Protein AF-0000000080778215 (afdb_homodimer)

Solvent-accessible surface area (backbone atoms only — not comparable to full-atom values): 12342 Å² total; per-residue (Å²): 134,85,79,72,76,71,73,73,72,68,70,65,74,70,80,46,54,51,56,70,48,72,45,74,44,93,90,67,48,75,43,56,24,32,49,51,32,54,48,73,39,92,96,50,93,57,37,30,33,38,32,28,32,48,86,74,37,40,48,46,70,29,35,39,42,79,76,50,98,88,40,70,46,76,40,81,62,81,49,66,68,59,42,52,50,46,51,53,50,48,36,62,66,44,48,51,55,63,76,74,67,80,120,133,87,79,74,74,72,74,71,72,69,72,66,73,67,82,47,53,50,57,70,49,73,47,75,44,92,89,68,47,74,44,56,24,33,49,50,33,56,47,73,38,91,97,50,92,54,37,30,33,38,32,28,32,48,86,73,35,39,48,44,72,30,35,38,41,79,76,51,99,86,41,69,46,77,38,80,61,81,50,65,67,59,42,53,50,46,52,52,52,46,36,62,64,44,48,51,54,61,78,76,69,79,117

Radius of gyration: 20.6 Å; Cα contacts (8 Å, |Δi|>4): 326; chains: 2; bounding box: 34×88×53 Å

Sequence (206 aa):
MSDERNLENEEMYEEEELDTIVLTLEDGGEIECGILGVFEVEGYDSDYIALVSEDDNEIMIYKYEEINEEEANLDVIEDDAEYEKAKETFESLFVDFDGEDEEMSDERNLENEEMYEEEELDTIVLTLEDGGEIECGILGVFEVEGYDSDYIALVSEDDNEIMIYKYEEINEEEANLDVIEDDAEYEKAKETFESLFVDFDGEDEE

Secondary structure (DSSP, 8-state):
---------------EE--EEEEEPTTS-EEEEEEEEEEE-TT--SEEEEEEETTT-EEEEEEEEE-SSS-EEEE----HHHHHHHHHHHIIIIITTS-----/---------------EE--EEEEEPTTS-EEEEEEEEEEE-TT--SEEEEEEETTT-EEEEEEEEE-SSS-EEEE----HHHHHHHHHHHIIIIITTS-----

Nearest PDB structures (foldseek):
  5vyw-assembly1_A  TM=5.013E-01  e=1.648E+00  Lactococcus lactis
  4jx4-assembly1_D  TM=4.789E-01  e=2.922E+00  Rhizobium etli CFN 42
  4jx4-assembly1_B  TM=4.801E-01  e=4.620E+00  Rhizobium etli CFN 42
  4jx4-assembly1_C  TM=4.781E-01  e=4.620E+00  Rhizobium etli CFN 42
  4jx6-assembly3_B  TM=4.882E-01  e=9.728E+00  Rhizobium etli CFN 42

Structure (mmCIF, N/CA/C/O backbone):
data_AF-0000000080778215-model_v1
#
loop_
_entity.id
_entity.type
_entity.pdbx_description
1 polymer 'DUF1292 domain-containing protein'
#
loop_
_atom_site.group_PDB
_atom_site.id
_atom_site.type_symbol
_atom_site.label_atom_id
_atom_site.label_alt_id
_atom_site.label_comp_id
_atom_site.label_asym_id
_atom_site.label_entity_id
_atom_site.label_seq_id
_atom_site.pdbx_PDB_ins_code
_atom_site.Cartn_x
_atom_site.Cartn_y
_atom_site.Cartn_z
_atom_site.occupancy
_atom_site.B_iso_or_equiv
_atom_site.auth_seq_id
_atom_site.auth_comp_id
_atom_site.auth_asym_id
_atom_site.auth_atom_id
_atom_site.pdbx_PDB_model_num
ATOM 1 N N . MET A 1 1 ? -7.613 44.375 -26.547 1 30.11 1 MET A N 1
ATOM 2 C CA . MET A 1 1 ? -8.469 43.625 -25.641 1 30.11 1 MET A CA 1
ATOM 3 C C . MET A 1 1 ? -7.703 42.438 -25.031 1 30.11 1 MET A C 1
ATOM 5 O O . MET A 1 1 ? -6.973 41.75 -25.734 1 30.11 1 MET A O 1
ATOM 9 N N . SER A 1 2 ? -7.219 42.562 -23.641 1 32.38 2 SER A N 1
ATOM 10 C CA . SER A 1 2 ? -6.312 41.812 -22.766 1 32.38 2 SER A CA 1
ATOM 11 C C . SER A 1 2 ? -6.809 40.406 -22.547 1 32.38 2 SER A C 1
ATOM 13 O O . SER A 1 2 ? -7.828 40.188 -21.891 1 32.38 2 SER A O 1
ATOM 15 N N . ASP A 1 3 ? -6.875 39.531 -23.625 1 36.5 3 ASP A N 1
ATOM 16 C CA . ASP A 1 3 ? -7.18 38.125 -23.516 1 36.5 3 ASP A CA 1
ATOM 17 C C . ASP A 1 3 ? -6.438 37.469 -22.328 1 36.5 3 ASP A C 1
ATOM 19 O O . ASP A 1 3 ? -5.207 37.406 -22.344 1 36.5 3 ASP A O 1
ATOM 23 N N . GLU A 1 4 ? -6.734 37.844 -21.062 1 37.72 4 GLU A N 1
ATOM 24 C CA . GLU A 1 4 ? -6.434 37.344 -19.734 1 37.72 4 GLU A CA 1
ATOM 25 C C . GLU A 1 4 ? -6.477 35.812 -19.719 1 37.72 4 GLU A C 1
ATOM 27 O O . GLU A 1 4 ? -7.555 35.219 -19.812 1 37.72 4 GLU A O 1
ATOM 32 N N . ARG A 1 5 ? -5.797 35.156 -20.641 1 37.03 5 ARG A N 1
ATOM 33 C CA . ARG A 1 5 ? -5.531 33.719 -20.516 1 37.03 5 ARG A CA 1
ATOM 34 C C . ARG A 1 5 ? -5.301 33.312 -19.062 1 37.03 5 ARG A C 1
ATOM 36 O O . ARG A 1 5 ? -4.277 33.688 -18.469 1 37.03 5 ARG A O 1
ATOM 43 N N . ASN A 1 6 ? -6.359 33.562 -18.172 1 37.12 6 ASN A N 1
ATOM 44 C CA . ASN A 1 6 ? -6.406 32.906 -16.875 1 37.12 6 ASN A CA 1
ATOM 45 C C . ASN A 1 6 ? -5.844 31.484 -16.938 1 37.12 6 ASN A C 1
ATOM 47 O O . ASN A 1 6 ? -6.391 30.641 -17.641 1 37.12 6 ASN A O 1
ATOM 51 N N . LEU A 1 7 ? -4.57 31.359 -17.156 1 35.31 7 LEU A N 1
ATOM 52 C CA . LEU A 1 7 ? -3.857 30.172 -16.703 1 35.31 7 LEU A CA 1
ATOM 53 C C . LEU A 1 7 ? -4.551 29.547 -15.484 1 35.31 7 LEU A C 1
ATOM 55 O O . LEU A 1 7 ? -4.402 30.047 -14.367 1 35.31 7 LEU A O 1
ATOM 59 N N . GLU A 1 8 ? -5.832 29.422 -15.422 1 36.59 8 GLU A N 1
ATOM 60 C CA . GLU A 1 8 ? -6.383 28.391 -14.547 1 36.59 8 GLU A CA 1
ATOM 61 C C . GLU A 1 8 ? -5.414 27.219 -14.406 1 36.59 8 GLU A C 1
ATOM 63 O O . GLU A 1 8 ? -5.293 26.391 -15.312 1 36.59 8 GLU A O 1
ATOM 68 N N . ASN A 1 9 ? -4.133 27.234 -14.242 1 38.28 9 ASN A N 1
ATOM 69 C CA . ASN A 1 9 ? -3.295 26.25 -13.555 1 38.28 9 ASN A CA 1
ATOM 70 C C . ASN A 1 9 ? -4.109 25.406 -12.586 1 38.28 9 ASN A C 1
ATOM 72 O O . ASN A 1 9 ? -4.152 25.688 -11.383 1 38.28 9 ASN A O 1
ATOM 76 N N . GLU A 1 10 ? -5.367 25.219 -12.703 1 39.78 10 GLU A N 1
ATOM 77 C CA . GLU A 1 10 ? -5.988 24.078 -12.039 1 39.78 10 GLU A CA 1
ATOM 78 C C . GLU A 1 10 ? -5.027 22.891 -11.969 1 39.78 10 GLU A C 1
ATOM 80 O O . GLU A 1 10 ? -4.863 22.172 -12.945 1 39.78 10 GLU A O 1
ATOM 85 N N . GLU A 1 11 ? -3.738 22.969 -11.688 1 45.06 11 GLU A N 1
ATOM 86 C CA . GLU A 1 11 ? -2.955 21.844 -11.195 1 45.06 11 GLU A CA 1
ATOM 87 C C . GLU A 1 11 ? -3.85 20.797 -10.555 1 45.06 11 GLU A C 1
ATOM 89 O O . GLU A 1 11 ? -4.223 20.922 -9.383 1 45.06 11 GLU A O 1
ATOM 94 N N . MET A 1 12 ? -4.812 20.344 -11.195 1 47.03 12 MET A N 1
ATOM 95 C CA . MET A 1 12 ? -5.613 19.188 -10.773 1 47.03 12 MET A CA 1
ATOM 96 C C . MET A 1 12 ? -4.75 18.156 -10.07 1 47.03 12 MET A C 1
ATOM 98 O O . MET A 1 12 ? -3.811 17.609 -10.664 1 47.03 12 MET A O 1
ATOM 102 N N . TYR A 1 13 ? -4.285 18.438 -8.867 1 56.69 13 TYR A N 1
ATOM 103 C CA . TYR A 1 13 ? -3.713 17.359 -8.07 1 56.69 13 TYR A CA 1
ATOM 104 C C . TYR A 1 13 ? -4.391 16.031 -8.391 1 56.69 13 TYR A C 1
ATOM 106 O O . TYR A 1 13 ? -5.613 15.906 -8.289 1 56.69 13 TYR A O 1
ATOM 114 N N . GLU A 1 14 ? -4.129 15.555 -9.586 1 62.69 14 GLU A N 1
ATOM 115 C CA . GLU A 1 14 ? -4.633 14.219 -9.906 1 62.69 14 GLU A CA 1
ATOM 116 C C . GLU A 1 14 ? -4.617 13.312 -8.68 1 62.69 14 GLU A C 1
ATOM 118 O O . GLU A 1 14 ? -3.627 13.266 -7.945 1 62.69 14 GLU A O 1
ATOM 123 N N . GLU A 1 15 ? -5.84 12.953 -8.25 1 76.5 15 GLU A N 1
ATOM 124 C CA . GLU A 1 15 ? -6 11.984 -7.168 1 76.5 15 GLU A CA 1
ATOM 125 C C . GLU A 1 15 ? -5.219 10.703 -7.453 1 76.5 15 GLU A C 1
ATOM 127 O O . GLU A 1 15 ? -5.297 10.156 -8.555 1 76.5 15 GLU A O 1
ATOM 132 N N . GLU A 1 16 ? -4.203 10.461 -6.57 1 83.06 16 GLU A N 1
ATOM 133 C CA . GLU A 1 16 ? -3.457 9.211 -6.715 1 83.06 16 GLU A CA 1
ATOM 134 C C . GLU A 1 16 ? -4.219 8.039 -6.102 1 83.06 16 GLU A C 1
ATOM 136 O O . GLU A 1 16 ? -4.742 8.141 -4.992 1 83.06 16 GLU A O 1
ATOM 141 N N . GLU A 1 17 ? -4.449 7.043 -7.023 1 88.69 17 GLU A N 1
ATOM 142 C CA . GLU A 1 17 ? -5.102 5.809 -6.59 1 88.69 17 GLU A CA 1
ATOM 143 C C . GLU A 1 17 ? -4.262 4.586 -6.949 1 88.69 17 GLU A C 1
ATOM 145 O O . GLU A 1 17 ? -3.439 4.641 -7.863 1 88.69 17 GLU A O 1
ATOM 150 N N . LEU A 1 18 ? -4.449 3.555 -6.156 1 90.81 18 LEU A N 1
ATOM 151 C CA . LEU A 1 18 ? -3.818 2.301 -6.551 1 90.81 18 LEU A CA 1
ATOM 152 C C . LEU A 1 18 ? -4.422 1.773 -7.848 1 90.81 18 LEU A C 1
ATOM 154 O O . LEU A 1 18 ? -5.637 1.858 -8.055 1 90.81 18 LEU A O 1
ATOM 158 N N . ASP A 1 19 ? -3.484 1.306 -8.734 1 90.06 19 ASP A N 1
ATOM 159 C CA . ASP A 1 19 ? -4.031 0.492 -9.82 1 90.06 19 ASP A CA 1
ATOM 160 C C . ASP A 1 19 ? -4.793 -0.714 -9.266 1 90.06 19 ASP A C 1
ATOM 162 O O . ASP A 1 19 ? -4.453 -1.231 -8.203 1 90.06 19 ASP A O 1
ATOM 166 N N . THR A 1 20 ? -5.832 -1.103 -9.969 1 93.12 20 THR A N 1
ATOM 167 C CA . THR A 1 20 ? -6.668 -2.182 -9.453 1 93.12 20 THR A CA 1
ATOM 168 C C . THR A 1 20 ? -6.684 -3.361 -10.422 1 93.12 20 THR A C 1
ATOM 170 O O . THR A 1 20 ? -6.418 -3.195 -11.617 1 93.12 20 THR A O 1
ATOM 173 N N . ILE A 1 21 ? -6.891 -4.508 -9.789 1 93.56 21 ILE A N 1
ATOM 174 C CA . ILE A 1 21 ? -7.113 -5.719 -10.57 1 93.56 21 ILE A CA 1
ATOM 175 C C . ILE A 1 21 ? -8.219 -6.555 -9.922 1 93.56 21 ILE A C 1
ATOM 177 O O . ILE A 1 21 ? -8.508 -6.402 -8.734 1 93.56 21 ILE A O 1
ATOM 181 N N . VAL A 1 22 ? -8.906 -7.391 -10.703 1 95.19 22 VAL A N 1
ATOM 182 C CA . VAL A 1 22 ? -9.906 -8.328 -10.203 1 95.19 22 VAL A CA 1
ATOM 183 C C . VAL A 1 22 ? -9.344 -9.75 -10.242 1 95.19 22 VAL A C 1
ATOM 185 O O . VAL A 1 22 ? -8.969 -10.25 -11.305 1 95.19 22 VAL A O 1
ATOM 188 N N . LEU A 1 23 ? -9.234 -10.32 -9.07 1 95.12 23 LEU A N 1
ATOM 189 C CA . LEU A 1 23 ? -8.828 -11.719 -8.977 1 95.12 23 LEU A CA 1
ATOM 190 C C . LEU A 1 23 ? -10.031 -12.641 -9.148 1 95.12 23 LEU A C 1
ATOM 192 O O . LEU A 1 23 ? -11.039 -12.492 -8.453 1 95.12 23 LEU A O 1
ATOM 196 N N . THR A 1 24 ? -9.891 -13.508 -10.117 1 94.06 24 THR A N 1
ATOM 197 C CA . THR A 1 24 ? -10.922 -14.516 -10.305 1 94.06 24 THR A CA 1
ATOM 198 C C . THR A 1 24 ? -10.547 -15.812 -9.602 1 94.06 24 THR A C 1
ATOM 200 O O . THR A 1 24 ? -9.484 -16.391 -9.875 1 94.06 24 THR A O 1
ATOM 203 N N . LEU A 1 25 ? -11.469 -16.219 -8.75 1 89.62 25 LEU A N 1
ATOM 204 C CA . LEU A 1 25 ? -11.219 -17.422 -7.984 1 89.62 25 LEU A CA 1
ATOM 205 C C . LEU A 1 25 ? -11.742 -18.656 -8.727 1 89.62 25 LEU A C 1
ATOM 207 O O . LEU A 1 25 ? -12.445 -18.531 -9.727 1 89.62 25 LEU A O 1
ATOM 211 N N . GLU A 1 26 ? -11.227 -19.75 -8.305 1 87.06 26 GLU A N 1
ATOM 212 C CA . GLU A 1 26 ? -11.609 -21 -8.945 1 87.06 26 GLU A CA 1
ATOM 213 C C . GLU A 1 26 ? -13.117 -21.234 -8.836 1 87.06 26 GLU A C 1
ATOM 215 O O . GLU A 1 26 ? -13.734 -21.766 -9.758 1 87.06 26 GLU A O 1
ATOM 220 N N . ASP A 1 27 ? -13.75 -20.875 -7.738 1 90.5 27 ASP A N 1
ATOM 221 C CA . ASP A 1 27 ? -15.172 -21.125 -7.516 1 90.5 27 ASP A CA 1
ATOM 222 C C . ASP A 1 27 ? -16.031 -20.078 -8.242 1 90.5 27 ASP A C 1
ATOM 224 O O . ASP A 1 27 ? -17.25 -20.109 -8.141 1 90.5 27 ASP A O 1
ATOM 228 N N . GLY A 1 28 ? -15.461 -19.25 -9 1 90.25 28 GLY A N 1
ATOM 229 C CA . GLY A 1 28 ? -16.156 -18.219 -9.742 1 90.25 28 GLY A CA 1
ATOM 230 C C . GLY A 1 28 ? -16.266 -16.906 -8.992 1 90.25 28 GLY A C 1
ATOM 231 O O . GLY A 1 28 ? -16.781 -15.922 -9.516 1 90.25 28 GLY A O 1
ATOM 232 N N . GLY A 1 29 ? -15.82 -16.922 -7.797 1 93.62 29 GLY A N 1
ATOM 233 C CA . GLY A 1 29 ? -15.812 -15.664 -7.055 1 93.62 29 GLY A CA 1
ATOM 234 C C . GLY A 1 29 ? -14.758 -14.688 -7.551 1 93.62 29 GLY A C 1
ATOM 235 O O . GLY A 1 29 ? -13.836 -15.07 -8.266 1 93.62 29 GLY A O 1
ATOM 236 N N . GLU A 1 30 ? -15.055 -13.336 -7.363 1 96.12 30 GLU A N 1
ATOM 237 C CA . GLU A 1 30 ? -14.117 -12.289 -7.754 1 96.12 30 GLU A CA 1
ATOM 238 C C . GLU A 1 30 ? -13.734 -11.414 -6.562 1 96.12 30 GLU A C 1
ATOM 240 O O . GLU A 1 30 ? -14.578 -11.133 -5.699 1 96.12 30 GLU A O 1
ATOM 245 N N . ILE A 1 31 ? -12.484 -11.055 -6.527 1 95.12 31 ILE A N 1
ATOM 246 C CA . ILE A 1 31 ? -11.992 -10.148 -5.492 1 95.12 31 ILE A CA 1
ATOM 247 C C . ILE A 1 31 ? -11.352 -8.922 -6.141 1 95.12 31 ILE A C 1
ATOM 249 O O . ILE A 1 31 ? -10.398 -9.055 -6.918 1 95.12 31 ILE A O 1
ATOM 253 N N . GLU A 1 32 ? -11.922 -7.715 -5.863 1 96.19 32 GLU A N 1
ATOM 254 C CA . GLU A 1 32 ? -11.281 -6.473 -6.297 1 96.19 32 GLU A CA 1
ATOM 255 C C . GLU A 1 32 ? -10.086 -6.129 -5.41 1 96.19 32 GLU A C 1
ATOM 257 O O . GLU A 1 32 ? -10.211 -6.074 -4.184 1 96.19 32 GLU A O 1
ATOM 262 N N . CYS A 1 33 ? -8.961 -5.906 -6.047 1 95.06 33 CYS A N 1
ATOM 263 C CA . CYS A 1 33 ? -7.723 -5.676 -5.309 1 95.06 33 CYS A CA 1
ATOM 264 C C . CYS A 1 33 ? -6.988 -4.449 -5.84 1 95.06 33 CYS A C 1
ATOM 266 O O . CYS A 1 33 ? -6.965 -4.215 -7.051 1 95.06 33 CYS A O 1
ATOM 268 N N . GLY A 1 34 ? -6.469 -3.609 -4.895 1 94.12 34 GLY A N 1
ATOM 269 C CA . GLY A 1 34 ? -5.438 -2.652 -5.27 1 94.12 34 GLY A CA 1
ATOM 270 C C . GLY A 1 34 ? -4.055 -3.27 -5.352 1 94.12 34 GLY A C 1
ATOM 271 O O . GLY A 1 34 ? -3.721 -4.168 -4.574 1 94.12 34 GLY A O 1
ATOM 272 N N . ILE A 1 35 ? -3.289 -2.801 -6.312 1 92.94 35 ILE A N 1
ATOM 273 C CA . ILE A 1 35 ? -1.919 -3.277 -6.473 1 92.94 35 ILE A CA 1
ATOM 274 C C . ILE A 1 35 ? -0.974 -2.428 -5.629 1 92.94 35 ILE A C 1
ATOM 276 O O . ILE A 1 35 ? -0.862 -1.217 -5.84 1 92.94 35 ILE A O 1
ATOM 280 N N . LEU A 1 36 ? -0.325 -3.057 -4.656 1 91.69 36 LEU A N 1
ATOM 281 C CA . LEU A 1 36 ? 0.642 -2.354 -3.82 1 91.69 36 LEU A CA 1
ATOM 282 C C . LEU A 1 36 ? 1.987 -2.232 -4.527 1 91.69 36 LEU A C 1
ATOM 284 O O . LEU A 1 36 ? 2.604 -1.164 -4.523 1 91.69 36 LEU A O 1
ATOM 288 N N . GLY A 1 37 ? 2.367 -3.398 -5.219 1 90.62 37 GLY A N 1
ATOM 289 C CA . GLY A 1 37 ? 3.613 -3.365 -5.969 1 90.62 37 GLY A CA 1
ATOM 290 C C . GLY A 1 37 ? 4.117 -4.742 -6.348 1 90.62 37 GLY A C 1
ATOM 291 O O . GLY A 1 37 ? 3.604 -5.754 -5.863 1 90.62 37 GLY A O 1
ATOM 292 N N . VAL A 1 38 ? 5.113 -4.75 -7.258 1 92.19 38 VAL A N 1
ATOM 293 C CA . VAL A 1 38 ? 5.824 -5.957 -7.664 1 92.19 38 VAL A CA 1
ATOM 294 C C . VAL A 1 38 ? 7.234 -5.949 -7.078 1 92.19 38 VAL A C 1
ATOM 296 O O . VAL A 1 38 ? 7.891 -4.906 -7.043 1 92.19 38 VAL A O 1
ATOM 299 N N . PHE A 1 39 ? 7.648 -7.105 -6.648 1 91.81 39 PHE A N 1
ATOM 300 C CA . PHE A 1 39 ? 8.961 -7.172 -6.008 1 91.81 39 PHE A CA 1
ATOM 301 C C . PHE A 1 39 ? 9.578 -8.555 -6.195 1 91.81 39 PHE A C 1
ATOM 303 O O . PHE A 1 39 ? 8.914 -9.484 -6.645 1 91.81 39 PHE A O 1
ATOM 310 N N . GLU A 1 40 ? 10.898 -8.555 -5.906 1 93.31 40 GLU A N 1
ATOM 311 C CA . GLU A 1 40 ? 11.641 -9.812 -5.957 1 93.31 40 GLU A CA 1
ATOM 312 C C . GLU A 1 40 ? 11.992 -10.305 -4.555 1 93.31 40 GLU A C 1
ATOM 314 O O . GLU A 1 40 ? 11.977 -9.523 -3.598 1 93.31 40 GLU A O 1
ATOM 319 N N . VAL A 1 41 ? 12.195 -11.617 -4.492 1 95.25 41 VAL A N 1
ATOM 320 C CA . VAL A 1 41 ? 12.578 -12.234 -3.227 1 95.25 41 VAL A CA 1
ATOM 321 C C . VAL A 1 41 ? 13.945 -12.906 -3.369 1 95.25 41 VAL A C 1
ATOM 323 O O . VAL A 1 41 ? 14.156 -13.695 -4.289 1 95.25 41 VAL A O 1
ATOM 326 N N . GLU A 1 42 ? 14.773 -12.438 -2.406 1 94.25 42 GLU A N 1
ATOM 327 C CA . GLU A 1 42 ? 16.109 -13.016 -2.447 1 94.25 42 GLU A CA 1
ATOM 328 C C . GLU A 1 42 ? 16.062 -14.531 -2.322 1 94.25 42 GLU A C 1
ATOM 330 O O . GLU A 1 42 ? 15.375 -15.07 -1.454 1 94.25 42 GLU A O 1
ATOM 335 N N . GLY A 1 43 ? 16.781 -15.211 -3.166 1 96.38 43 GLY A N 1
ATOM 336 C CA . GLY A 1 43 ? 16.859 -16.656 -3.111 1 96.38 43 GLY A CA 1
ATOM 337 C C . GLY A 1 43 ? 15.828 -17.344 -3.973 1 96.38 43 GLY A C 1
ATOM 338 O O . GLY A 1 43 ? 15.828 -18.578 -4.09 1 96.38 43 GLY A O 1
ATOM 339 N N . TYR A 1 44 ? 14.953 -16.625 -4.496 1 96.31 44 TYR A N 1
ATOM 340 C CA . TYR A 1 44 ? 13.93 -17.156 -5.379 1 96.31 44 TYR A CA 1
ATOM 341 C C . TYR A 1 44 ? 13.93 -16.453 -6.727 1 96.31 44 TYR A C 1
ATOM 343 O O . TYR A 1 44 ? 14.203 -15.25 -6.797 1 96.31 44 TYR A O 1
ATOM 351 N N . ASP A 1 45 ? 13.648 -17.156 -7.797 1 94.25 45 ASP A N 1
ATOM 352 C CA . ASP A 1 45 ? 13.805 -16.625 -9.148 1 94.25 45 ASP A CA 1
ATOM 353 C C . ASP A 1 45 ? 12.508 -16 -9.648 1 94.25 45 ASP A C 1
ATOM 355 O O . ASP A 1 45 ? 12.484 -15.359 -10.703 1 94.25 45 ASP A O 1
ATOM 359 N N . SER A 1 46 ? 11.492 -16.062 -8.984 1 94.5 46 SER A N 1
ATOM 360 C CA . SER A 1 46 ? 10.211 -15.516 -9.398 1 94.5 46 SER A CA 1
ATOM 361 C C . SER A 1 46 ? 10.055 -14.07 -8.945 1 94.5 46 SER A C 1
ATOM 363 O O . SER A 1 46 ? 10.68 -13.648 -7.973 1 94.5 46 SER A O 1
ATOM 365 N N . ASP A 1 47 ? 9.227 -13.328 -9.766 1 94.81 47 ASP A N 1
ATOM 366 C CA . ASP A 1 47 ? 8.695 -12.07 -9.25 1 94.81 47 ASP A CA 1
ATOM 367 C C . ASP A 1 47 ? 7.414 -12.305 -8.453 1 94.81 47 ASP A C 1
ATOM 369 O O . ASP A 1 47 ? 6.742 -13.328 -8.625 1 94.81 47 ASP A O 1
ATOM 373 N N . TYR A 1 48 ? 7.145 -11.328 -7.59 1 96.44 48 TYR A N 1
ATOM 374 C CA . TYR A 1 48 ? 5.953 -11.414 -6.754 1 96.44 48 TYR A CA 1
ATOM 375 C C . TYR A 1 48 ? 5.152 -10.117 -6.812 1 96.44 48 TYR A C 1
ATOM 377 O O . TYR A 1 48 ? 5.699 -9.055 -7.129 1 96.44 48 TYR A O 1
ATOM 385 N N . ILE A 1 49 ? 3.902 -10.242 -6.633 1 94.69 49 ILE A N 1
ATOM 386 C CA . ILE A 1 49 ? 3.031 -9.07 -6.59 1 94.69 49 ILE A CA 1
ATOM 387 C C . ILE A 1 49 ? 2.242 -9.062 -5.285 1 94.69 49 ILE A C 1
ATOM 389 O O . ILE A 1 49 ? 1.729 -10.094 -4.852 1 94.69 49 ILE A O 1
ATOM 393 N N . ALA A 1 50 ? 2.256 -7.965 -4.582 1 94.75 50 ALA A N 1
ATOM 394 C CA . ALA A 1 50 ? 1.43 -7.762 -3.395 1 94.75 50 ALA A CA 1
ATOM 395 C C . ALA A 1 50 ? 0.15 -7.008 -3.74 1 94.75 50 ALA A C 1
ATOM 397 O O . ALA A 1 50 ? 0.194 -5.969 -4.406 1 94.75 50 ALA A O 1
ATOM 398 N N . LEU A 1 51 ? -0.946 -7.535 -3.314 1 95.06 51 LEU A N 1
ATOM 399 C CA . LEU A 1 51 ? -2.271 -6.965 -3.529 1 95.06 51 LEU A CA 1
ATOM 400 C C . LEU A 1 51 ? -2.955 -6.664 -2.201 1 95.06 51 LEU A C 1
ATOM 402 O O . LEU A 1 51 ? -2.637 -7.281 -1.181 1 95.06 51 LEU A O 1
ATOM 406 N N . VAL A 1 52 ? -3.807 -5.773 -2.195 1 94.94 52 VAL A N 1
ATOM 407 C CA . VAL A 1 52 ? -4.629 -5.5 -1.023 1 94.94 52 VAL A CA 1
ATOM 408 C C . VAL A 1 52 ? -6.105 -5.504 -1.417 1 94.94 52 VAL A C 1
ATOM 410 O O . VAL A 1 52 ? -6.504 -4.832 -2.369 1 94.94 52 VAL A O 1
ATOM 413 N N . SER A 1 53 ? -6.844 -6.27 -0.678 1 95.31 53 SER A N 1
ATOM 414 C CA . SER A 1 53 ? -8.273 -6.359 -0.949 1 95.31 53 SER A CA 1
ATOM 415 C C . SER A 1 53 ? -8.984 -5.047 -0.63 1 95.31 53 SER A C 1
ATOM 417 O O . SER A 1 53 ? -8.688 -4.406 0.381 1 95.31 53 SER A O 1
ATOM 419 N N . GLU A 1 54 ? -9.898 -4.727 -1.524 1 91.44 54 GLU A N 1
ATOM 420 C CA . GLU A 1 54 ? -10.68 -3.518 -1.288 1 91.44 54 GLU A CA 1
ATOM 421 C C . GLU A 1 54 ? -11.688 -3.723 -0.164 1 91.44 54 GLU A C 1
ATOM 423 O O . GLU A 1 54 ? -12.125 -2.76 0.47 1 91.44 54 GLU A O 1
ATOM 428 N N . ASP A 1 55 ? -12.023 -4.984 0.056 1 88.88 55 ASP A N 1
ATOM 429 C CA . ASP A 1 55 ? -13.094 -5.281 1.005 1 88.88 55 AS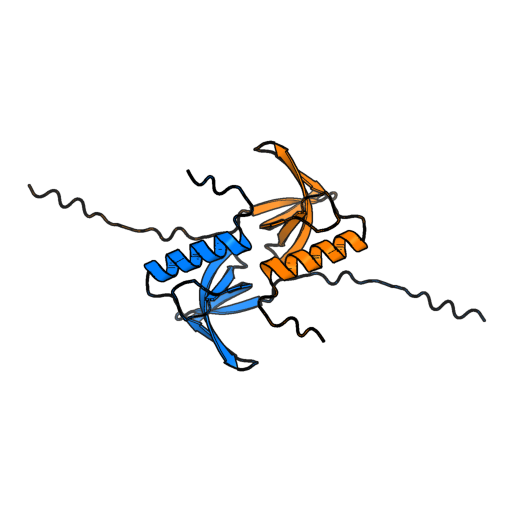P A CA 1
ATOM 430 C C . ASP A 1 55 ? -12.586 -5.223 2.443 1 88.88 55 ASP A C 1
ATOM 432 O O . ASP A 1 55 ? -13.234 -4.652 3.316 1 88.88 55 ASP A O 1
ATOM 436 N N . ASP A 1 56 ? -11.445 -5.715 2.809 1 89.44 56 ASP A N 1
ATOM 437 C CA . ASP A 1 56 ? -11.039 -5.82 4.207 1 89.44 56 ASP A CA 1
ATOM 438 C C . ASP A 1 56 ? -9.562 -5.484 4.379 1 89.44 56 ASP A C 1
ATOM 440 O O . ASP A 1 56 ? -8.977 -5.758 5.43 1 89.44 56 ASP A O 1
ATOM 444 N N . ASN A 1 57 ? -8.945 -4.977 3.457 1 91.88 57 ASN A N 1
ATOM 445 C CA . ASN A 1 57 ? -7.551 -4.543 3.494 1 91.88 57 ASN A CA 1
ATOM 446 C C . ASN A 1 57 ? -6.605 -5.719 3.727 1 91.88 57 ASN A C 1
ATOM 448 O O . ASN A 1 57 ? -5.492 -5.535 4.219 1 91.88 57 ASN A O 1
ATOM 452 N N . GLU A 1 58 ? -7.082 -6.918 3.395 1 92.44 58 GLU A N 1
ATOM 453 C CA . GLU A 1 58 ? -6.207 -8.086 3.482 1 92.44 58 GL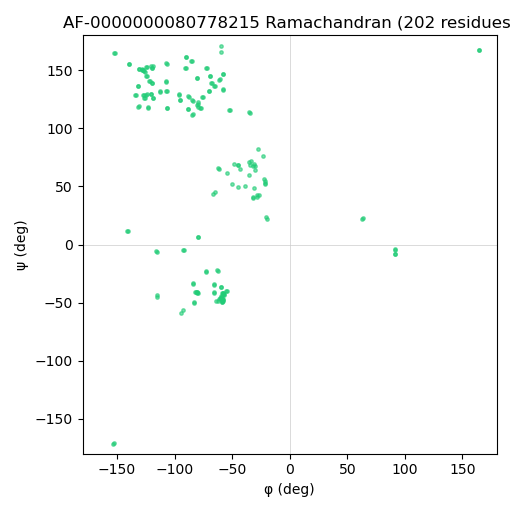U A CA 1
ATOM 454 C C . GLU A 1 58 ? -5.129 -8.047 2.406 1 92.44 58 GLU A C 1
ATOM 456 O O . GLU A 1 58 ? -5.414 -7.75 1.243 1 92.44 58 GLU A O 1
ATOM 461 N N . ILE A 1 59 ? -3.926 -8.281 2.873 1 94.44 59 ILE A N 1
ATOM 462 C CA . ILE A 1 59 ? -2.801 -8.344 1.946 1 94.44 59 ILE A CA 1
ATOM 463 C C . ILE A 1 59 ? -2.645 -9.766 1.416 1 94.44 59 ILE A C 1
ATOM 465 O O . ILE A 1 59 ? -2.693 -10.727 2.184 1 94.44 59 ILE A O 1
ATOM 469 N N . MET A 1 60 ? -2.621 -9.797 0.1 1 95.75 60 MET A N 1
ATOM 470 C CA . MET A 1 60 ? -2.373 -11.062 -0.574 1 95.75 60 MET A CA 1
ATOM 471 C C . MET A 1 60 ? -1.115 -10.992 -1.435 1 95.75 60 MET A C 1
ATOM 473 O O . MET A 1 60 ? -0.873 -9.977 -2.098 1 95.75 60 MET A O 1
ATOM 477 N N . ILE A 1 61 ? -0.289 -12.055 -1.436 1 96.5 61 ILE A N 1
ATOM 478 C CA 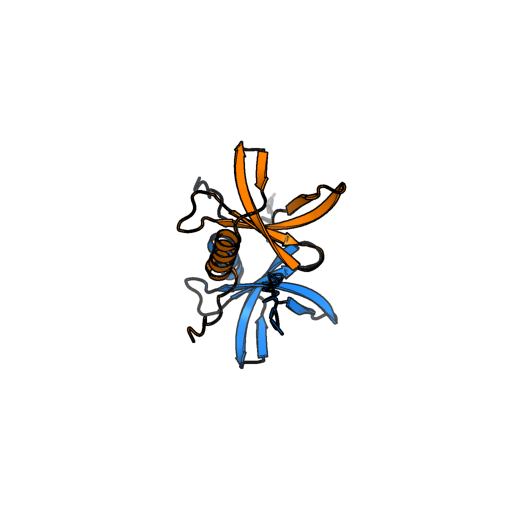. ILE A 1 61 ? 0.929 -12.125 -2.236 1 96.5 61 ILE A CA 1
ATOM 479 C C . ILE A 1 61 ? 0.856 -13.32 -3.184 1 96.5 61 ILE A C 1
ATOM 481 O O . ILE A 1 61 ? 0.537 -14.43 -2.764 1 96.5 61 ILE A O 1
ATOM 485 N N . TYR A 1 62 ? 1.126 -13.031 -4.418 1 97 62 TYR A N 1
ATOM 486 C CA . TYR A 1 62 ? 1.116 -14.047 -5.469 1 97 62 TYR A CA 1
ATOM 487 C C . TYR A 1 62 ? 2.42 -14.031 -6.254 1 97 62 TYR A C 1
ATOM 489 O O . TYR A 1 62 ? 3.109 -13.008 -6.305 1 97 62 TYR A O 1
ATOM 497 N N . LYS A 1 63 ? 2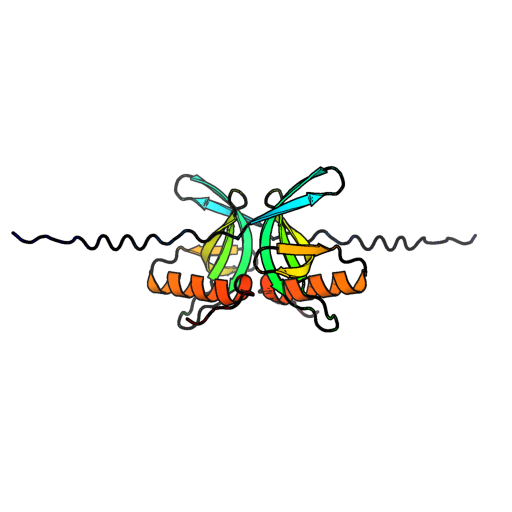.814 -15.219 -6.785 1 97.62 63 LYS A N 1
ATOM 498 C CA . LYS A 1 63 ? 3.828 -15.188 -7.836 1 97.62 63 LYS A CA 1
ATOM 499 C C . LYS A 1 63 ? 3.342 -14.398 -9.047 1 97.62 63 LYS A C 1
ATOM 501 O O . LYS A 1 63 ? 2.174 -14.492 -9.43 1 97.62 63 LYS A O 1
ATOM 506 N N . TYR A 1 64 ? 4.238 -13.719 -9.578 1 96.5 64 TYR A N 1
ATOM 507 C CA . TYR A 1 64 ? 3.91 -12.82 -10.68 1 96.5 64 TYR A CA 1
ATOM 508 C C . TYR A 1 64 ? 4.797 -13.094 -11.883 1 96.5 64 TYR A C 1
ATOM 510 O O . TYR A 1 64 ? 6.023 -13.141 -11.766 1 96.5 64 TYR A O 1
ATOM 518 N N . GLU A 1 65 ? 4.176 -13.32 -12.969 1 94.31 65 GLU A N 1
ATOM 519 C CA . GLU A 1 65 ? 4.883 -13.477 -14.242 1 94.31 65 GLU A CA 1
ATOM 520 C C . GLU A 1 65 ? 4.25 -12.625 -15.336 1 94.31 65 GLU A C 1
ATOM 522 O O . GLU A 1 65 ? 3.08 -12.805 -15.672 1 94.31 65 GLU A O 1
ATOM 527 N N . GLU A 1 66 ? 5.074 -11.742 -15.797 1 89.19 66 GLU A N 1
ATOM 528 C CA . GLU A 1 66 ? 4.602 -10.961 -16.938 1 89.19 66 GLU A CA 1
ATOM 529 C C . GLU A 1 66 ? 4.672 -11.773 -18.219 1 89.19 66 GLU A C 1
ATOM 531 O O . GLU A 1 66 ? 5.746 -12.234 -18.609 1 89.19 66 GLU A O 1
ATOM 536 N N . ILE A 1 67 ? 3.484 -12.047 -18.906 1 88.12 67 ILE A N 1
ATOM 537 C CA . ILE A 1 67 ? 3.434 -12.789 -20.156 1 88.12 67 ILE A CA 1
ATOM 538 C C . ILE A 1 67 ? 3.729 -11.852 -21.328 1 88.12 67 ILE A C 1
ATOM 540 O O . ILE A 1 67 ? 4.551 -12.172 -22.188 1 88.12 67 ILE A O 1
ATOM 544 N N . ASN A 1 68 ? 3.033 -10.703 -21.391 1 86.31 68 ASN A N 1
ATOM 545 C CA . ASN A 1 68 ? 3.277 -9.602 -22.312 1 86.31 68 ASN A CA 1
ATOM 546 C C . ASN A 1 68 ? 2.822 -8.266 -21.734 1 86.31 68 ASN A C 1
ATOM 548 O O . ASN A 1 68 ? 2.557 -8.164 -20.531 1 86.31 68 ASN A O 1
ATOM 552 N N . GLU A 1 69 ? 2.85 -7.273 -22.609 1 77.38 69 GLU A N 1
ATOM 553 C CA . GLU A 1 69 ? 2.584 -5.926 -22.109 1 77.38 69 GLU A CA 1
ATOM 554 C C . GLU A 1 69 ? 1.173 -5.816 -21.547 1 77.38 69 GLU A C 1
ATOM 556 O O . GLU A 1 69 ? 0.924 -5.008 -20.641 1 77.38 69 GLU A O 1
ATOM 561 N N . GLU A 1 70 ? 0.318 -6.668 -21.953 1 81.56 70 GLU A N 1
ATOM 562 C CA . GLU A 1 70 ? -1.089 -6.512 -21.594 1 81.56 70 GLU A CA 1
ATOM 563 C C . GLU A 1 70 ? -1.568 -7.672 -20.734 1 81.56 70 GLU A C 1
ATOM 565 O O . GLU A 1 70 ? -2.682 -7.641 -20.203 1 81.56 70 GLU A O 1
ATOM 570 N N . GLU A 1 71 ? -0.698 -8.648 -20.562 1 87 71 GLU A N 1
ATOM 571 C CA . GLU A 1 71 ? -1.146 -9.875 -19.891 1 87 71 GLU A CA 1
ATOM 572 C C . GLU A 1 71 ? -0.135 -10.336 -18.844 1 87 71 GLU A C 1
ATOM 574 O O . GLU A 1 71 ? 1.073 -10.305 -19.094 1 87 71 GLU A O 1
ATOM 579 N N . ALA A 1 72 ? -0.614 -10.578 -17.625 1 91.12 72 ALA A N 1
ATOM 580 C CA . ALA A 1 72 ? 0.21 -11.156 -16.562 1 91.12 72 ALA A CA 1
ATOM 581 C C . ALA A 1 72 ? -0.444 -12.398 -15.969 1 91.12 72 ALA A C 1
ATOM 583 O O . ALA A 1 72 ? -1.663 -12.562 -16.047 1 91.12 72 ALA A O 1
ATOM 584 N N . ASN A 1 73 ? 0.351 -13.305 -15.531 1 94.25 73 ASN A N 1
ATOM 585 C CA . ASN A 1 73 ? -0.097 -14.492 -14.812 1 94.25 73 ASN A CA 1
ATOM 586 C C . ASN A 1 73 ? 0.238 -14.406 -13.328 1 94.25 73 ASN A C 1
ATOM 588 O O . ASN A 1 73 ? 1.348 -14.023 -12.961 1 94.25 73 ASN A O 1
ATOM 592 N N . LEU A 1 74 ? -0.818 -14.719 -12.547 1 96.12 74 LEU A N 1
ATOM 593 C CA . LEU A 1 74 ? -0.642 -14.797 -11.102 1 96.12 74 LEU A CA 1
ATOM 594 C C . LEU A 1 74 ? -0.809 -16.234 -10.609 1 96.12 74 LEU A C 1
ATOM 596 O O . LEU A 1 74 ? -1.802 -16.891 -10.922 1 96.12 74 LEU A O 1
ATOM 600 N N . ASP A 1 75 ? 0.173 -16.656 -9.773 1 95.69 75 ASP A N 1
ATOM 601 C CA . ASP A 1 75 ? 0.094 -18 -9.227 1 95.69 75 ASP A CA 1
ATOM 602 C C . ASP A 1 75 ? 0.242 -18 -7.711 1 95.69 75 ASP A C 1
ATOM 604 O O . ASP A 1 75 ? 0.944 -17.156 -7.152 1 95.69 75 ASP A O 1
ATOM 608 N N . VAL A 1 76 ? -0.386 -18.984 -7.121 1 95.25 76 VAL A N 1
ATOM 609 C CA . VAL A 1 76 ? -0.241 -19.156 -5.68 1 95.25 76 VAL A CA 1
ATOM 610 C C . VAL A 1 76 ? 1.177 -19.609 -5.352 1 95.25 76 VAL A C 1
ATOM 612 O O . VAL A 1 76 ? 1.787 -20.359 -6.125 1 95.25 76 VAL A O 1
ATOM 615 N N . ILE A 1 77 ? 1.595 -19.109 -4.227 1 97 77 ILE A N 1
ATOM 616 C CA . ILE A 1 77 ? 2.873 -19.609 -3.73 1 97 77 ILE A CA 1
ATOM 617 C C . ILE A 1 77 ? 2.656 -20.906 -2.941 1 97 77 ILE A C 1
ATOM 619 O O . ILE A 1 77 ? 2.148 -20.875 -1.817 1 97 77 ILE A O 1
ATOM 623 N N . GLU A 1 78 ? 3.104 -21.953 -3.469 1 94.69 78 GLU A N 1
ATOM 624 C CA . GLU A 1 78 ? 2.822 -23.25 -2.883 1 94.69 78 GLU A CA 1
ATOM 625 C C . GLU A 1 78 ? 3.799 -23.578 -1.755 1 94.69 78 GLU A C 1
ATOM 627 O O . GLU A 1 78 ? 3.436 -24.234 -0.779 1 94.69 78 GLU A O 1
ATOM 632 N N . ASP A 1 79 ? 4.988 -23.141 -1.851 1 95 79 ASP A N 1
ATOM 633 C CA . ASP A 1 79 ? 6.02 -23.422 -0.857 1 95 79 ASP A CA 1
ATOM 634 C C . ASP A 1 79 ? 5.879 -22.5 0.35 1 95 79 ASP A C 1
ATOM 636 O O . ASP A 1 79 ? 6.023 -21.281 0.228 1 95 79 ASP A O 1
ATOM 640 N N . ASP A 1 80 ? 5.676 -23.078 1.505 1 93.62 80 ASP A N 1
ATOM 641 C CA . ASP A 1 80 ? 5.453 -22.328 2.729 1 93.62 80 ASP A CA 1
ATOM 642 C C . ASP A 1 80 ? 6.648 -21.422 3.041 1 93.62 80 ASP A C 1
ATOM 644 O O . ASP A 1 80 ? 6.477 -20.281 3.457 1 93.62 80 ASP A O 1
ATOM 648 N N . ALA A 1 81 ? 7.77 -21.984 2.896 1 94.81 81 ALA A N 1
ATOM 649 C CA . ALA A 1 81 ? 8.977 -21.203 3.16 1 94.81 81 ALA A CA 1
ATOM 650 C C . ALA A 1 81 ? 9.07 -20 2.221 1 94.81 81 ALA A C 1
ATOM 652 O O . ALA A 1 81 ? 9.406 -18.891 2.648 1 94.81 81 ALA A O 1
ATOM 653 N N . GLU A 1 82 ? 8.844 -20.188 0.931 1 97.38 82 GLU A N 1
ATOM 654 C CA . GLU A 1 82 ? 8.828 -19.109 -0.049 1 97.38 82 GLU A CA 1
ATOM 655 C C . GLU A 1 82 ? 7.805 -18.047 0.326 1 97.38 82 GLU A C 1
ATOM 657 O O . GLU A 1 82 ? 8.094 -16.844 0.246 1 97.38 82 GLU A O 1
ATOM 662 N N . TYR A 1 83 ? 6.688 -18.484 0.742 1 95.75 83 TYR A N 1
ATOM 663 C CA . TYR A 1 83 ? 5.633 -17.547 1.118 1 95.75 83 TYR A CA 1
ATOM 664 C C . TYR A 1 83 ? 6.059 -16.703 2.314 1 95.75 83 TYR A C 1
ATOM 666 O O . TYR A 1 83 ? 5.871 -15.492 2.32 1 95.75 83 TYR A O 1
ATOM 674 N N . GLU A 1 84 ? 6.535 -17.328 3.277 1 93.88 84 GLU A N 1
ATOM 675 C CA . GLU A 1 84 ? 6.992 -16.609 4.461 1 93.88 84 GLU A CA 1
ATOM 676 C C . GLU A 1 84 ? 8.07 -15.586 4.102 1 93.88 84 GLU A C 1
ATOM 678 O O . GLU A 1 84 ? 8.055 -14.461 4.594 1 93.88 84 GLU A O 1
ATOM 683 N N . LYS A 1 85 ? 8.977 -15.977 3.25 1 96 85 LYS A N 1
ATOM 684 C CA . LYS A 1 85 ? 10.039 -15.07 2.814 1 96 85 LYS A CA 1
ATOM 685 C C . LYS A 1 85 ? 9.469 -13.906 2.006 1 96 85 LYS A C 1
ATOM 687 O O . LYS A 1 85 ? 9.906 -12.766 2.156 1 96 85 LYS A O 1
ATOM 692 N N . ALA A 1 86 ? 8.516 -14.156 1.132 1 95.94 86 ALA A N 1
ATOM 693 C CA . ALA A 1 86 ? 7.852 -13.109 0.365 1 95.94 86 ALA A CA 1
ATOM 694 C C . ALA A 1 86 ? 7.16 -12.109 1.288 1 95.94 86 ALA A C 1
ATOM 696 O O . ALA A 1 86 ? 7.254 -10.898 1.079 1 95.94 86 ALA A O 1
ATOM 697 N N . LYS A 1 87 ? 6.473 -12.664 2.219 1 93.12 87 LYS A N 1
ATOM 698 C CA . LYS A 1 87 ? 5.797 -11.812 3.195 1 93.12 87 LYS A CA 1
ATOM 699 C C . LYS A 1 87 ? 6.797 -10.922 3.932 1 93.12 87 LYS A C 1
ATOM 701 O O . LYS A 1 87 ? 6.574 -9.719 4.074 1 93.12 87 LYS A O 1
ATOM 706 N N . GLU A 1 88 ? 7.828 -11.492 4.426 1 90.75 88 GLU A N 1
ATOM 707 C CA . GLU A 1 88 ? 8.852 -10.742 5.148 1 90.75 88 GLU A CA 1
ATOM 708 C C . GLU A 1 88 ? 9.461 -9.656 4.266 1 90.75 88 GLU A C 1
ATOM 710 O O . GLU A 1 88 ? 9.688 -8.539 4.723 1 90.75 88 GLU A O 1
ATOM 715 N N . THR A 1 89 ? 9.805 -10.008 3.049 1 92 89 THR A N 1
ATOM 716 C CA . THR A 1 89 ? 10.375 -9.055 2.104 1 92 89 THR A CA 1
ATOM 717 C C . THR A 1 89 ? 9.422 -7.887 1.874 1 92 89 THR A C 1
ATOM 719 O O . THR A 1 89 ? 9.828 -6.723 1.924 1 92 89 THR A O 1
ATOM 722 N N . PHE A 1 90 ? 8.164 -8.203 1.648 1 90.25 90 PHE A N 1
ATOM 723 C CA . PHE A 1 90 ? 7.148 -7.18 1.438 1 90.25 90 PHE A CA 1
ATOM 724 C C . PHE A 1 90 ? 7.066 -6.246 2.639 1 90.25 90 PHE A C 1
ATOM 726 O O . PHE A 1 90 ? 7.055 -5.023 2.48 1 90.25 90 PHE A O 1
ATOM 733 N N . GLU A 1 91 ? 7 -6.785 3.828 1 85.81 91 GLU A N 1
ATOM 734 C CA . GLU A 1 91 ? 6.902 -5.973 5.039 1 85.81 91 GLU A CA 1
ATOM 735 C C . GLU A 1 91 ? 8.086 -5.02 5.16 1 85.81 91 GLU A C 1
ATOM 737 O O . GLU A 1 91 ? 7.922 -3.869 5.57 1 85.81 91 GLU A O 1
ATOM 742 N N . SER A 1 92 ? 9.203 -5.535 4.848 1 84.06 92 SER A N 1
ATOM 743 C CA . SER A 1 92 ? 10.414 -4.727 4.93 1 84.06 92 SER A CA 1
ATOM 744 C C . SER A 1 92 ? 10.391 -3.584 3.92 1 84.06 92 SER A C 1
ATOM 746 O O . SER A 1 92 ? 10.859 -2.48 4.211 1 84.06 92 SER A O 1
ATOM 748 N N . LEU A 1 93 ? 9.82 -3.807 2.801 1 79.88 93 LEU A N 1
ATOM 749 C CA . LEU A 1 93 ? 9.812 -2.824 1.723 1 79.88 93 LEU A CA 1
ATOM 750 C C . LEU A 1 93 ? 8.711 -1.792 1.931 1 79.88 93 LEU A C 1
ATOM 752 O O . LEU A 1 93 ? 8.898 -0.607 1.649 1 79.88 93 LEU A O 1
ATOM 756 N N . PHE A 1 94 ? 7.551 -2.25 2.357 1 71 94 PHE A N 1
ATOM 757 C CA . PHE A 1 94 ? 6.383 -1.39 2.232 1 71 94 PHE A CA 1
ATOM 758 C C . PHE A 1 94 ? 5.836 -1.017 3.604 1 71 94 PHE A C 1
ATOM 760 O O . PHE A 1 94 ? 5.27 0.064 3.779 1 71 94 PHE A O 1
ATOM 767 N N . VAL A 1 95 ? 5.699 -1.852 4.574 1 63.09 95 VAL A N 1
ATOM 768 C CA . VAL A 1 95 ? 4.961 -1.624 5.812 1 63.09 95 VAL A CA 1
ATOM 769 C C . VAL A 1 95 ? 5.918 -1.138 6.902 1 63.09 95 VAL A C 1
ATOM 771 O O . VAL A 1 95 ? 5.57 -0.258 7.695 1 63.09 95 VAL A O 1
ATOM 774 N N . ASP A 1 96 ? 6.992 -1.906 7.273 1 57.22 96 ASP A N 1
ATOM 775 C CA . ASP A 1 96 ? 7.777 -1.724 8.492 1 57.22 96 ASP A CA 1
ATOM 776 C C . ASP A 1 96 ? 8.508 -0.385 8.477 1 57.22 96 ASP A C 1
ATOM 778 O O . ASP A 1 96 ? 9.617 -0.282 7.938 1 57.22 96 ASP A O 1
ATOM 782 N N . PHE A 1 97 ? 7.777 0.698 8.086 1 47.88 97 PHE A N 1
ATOM 783 C CA . PHE A 1 97 ? 8.641 1.771 8.555 1 47.88 97 PHE A CA 1
ATOM 784 C C . PHE A 1 97 ? 8.938 1.614 10.039 1 47.88 97 PHE A C 1
ATOM 786 O O . PHE A 1 97 ? 9.836 2.268 10.578 1 47.88 97 PHE A O 1
ATOM 793 N N . ASP A 1 98 ? 7.883 1.219 10.781 1 44.31 98 ASP A N 1
ATOM 794 C CA . ASP A 1 98 ? 8.305 1.192 12.18 1 44.31 98 ASP A CA 1
ATOM 795 C C . ASP A 1 98 ? 9.469 0.221 12.383 1 44.31 98 ASP A C 1
ATOM 797 O O . ASP A 1 98 ? 9.688 -0.671 11.562 1 44.31 98 ASP A O 1
ATOM 801 N N . GLY A 1 99 ? 10.164 0.364 13.656 1 38.78 99 GLY A N 1
ATOM 802 C CA . GLY A 1 99 ? 11.297 -0.2 14.383 1 38.78 99 GLY A CA 1
ATOM 803 C C . GLY A 1 99 ? 11.273 -1.716 14.43 1 38.78 99 GLY A C 1
ATOM 804 O O . GLY A 1 99 ? 10.414 -2.307 15.094 1 38.78 99 GLY A O 1
ATOM 805 N N . GLU A 1 100 ? 11.148 -2.553 13.438 1 36.25 100 GLU A N 1
ATOM 806 C CA . GLU A 1 100 ? 11.531 -3.887 13.891 1 36.25 100 GLU A CA 1
ATOM 807 C C . GLU A 1 100 ? 12.539 -3.811 15.031 1 36.25 100 GLU A C 1
ATOM 809 O O . GLU A 1 100 ? 13.641 -3.281 14.859 1 36.25 100 GLU A O 1
ATOM 814 N N . ASP A 1 101 ? 12.07 -3.607 16.219 1 33.97 101 ASP A N 1
ATOM 815 C CA . ASP A 1 101 ? 12.914 -4.09 17.312 1 33.97 101 ASP A CA 1
ATOM 816 C C . ASP A 1 101 ? 13.445 -5.488 17.016 1 33.97 101 ASP A C 1
ATOM 818 O O . ASP A 1 101 ? 12.672 -6.434 16.844 1 33.97 101 ASP A O 1
ATOM 822 N N . GLU A 1 102 ? 14.32 -5.672 16.047 1 33.09 102 GLU A N 1
ATOM 823 C CA . GLU A 1 102 ? 15.141 -6.863 16.234 1 33.09 102 GLU A CA 1
ATOM 824 C C . GLU A 1 102 ? 15.172 -7.277 17.703 1 33.09 102 GLU A C 1
ATOM 826 O O . GLU A 1 102 ? 15.852 -6.648 18.531 1 33.09 102 GLU A O 1
ATOM 831 N N . GLU A 1 103 ? 13.984 -7.562 18.484 1 27.5 103 GLU A N 1
ATOM 832 C CA . GLU A 1 103 ? 14.453 -8.32 19.641 1 27.5 103 GLU A CA 1
ATOM 833 C C . GLU A 1 103 ? 15.172 -9.602 19.203 1 27.5 103 GLU A C 1
ATOM 835 O O . GLU A 1 103 ? 14.812 -10.203 18.203 1 27.5 103 GLU A O 1
ATOM 840 N N . MET B 1 1 ? 1.245 -44.5 27.719 1 30.27 1 MET B N 1
ATOM 841 C CA . MET B 1 1 ? 0.132 -43.906 26.984 1 30.27 1 MET B CA 1
ATOM 842 C C . MET B 1 1 ? 0.597 -42.688 26.188 1 30.27 1 MET B C 1
ATOM 844 O O . MET B 1 1 ? 1.27 -41.812 26.734 1 30.27 1 MET B O 1
ATOM 848 N N . SER B 1 2 ? 0.987 -42.906 24.828 1 34.62 2 SER B N 1
ATOM 849 C CA . SER B 1 2 ? 1.739 -42.156 23.828 1 34.62 2 SER B CA 1
ATOM 850 C C . SER B 1 2 ? 1.044 -40.844 23.484 1 34.62 2 SER B C 1
ATOM 852 O O . SER B 1 2 ? -0.018 -40.844 22.859 1 34.62 2 SER B O 1
ATOM 854 N N . ASP B 1 3 ? 0.938 -39.875 24.453 1 34.97 3 ASP B N 1
ATOM 855 C CA . ASP B 1 3 ? 0.38 -38.531 24.297 1 34.97 3 ASP B CA 1
ATOM 856 C C . ASP B 1 3 ? 0.956 -37.844 23.078 1 34.97 3 ASP B C 1
ATOM 858 O O . ASP B 1 3 ? 2.15 -37.531 23.031 1 34.97 3 ASP B O 1
ATOM 862 N N . GLU B 1 4 ? 0.652 -38.25 21.781 1 30.52 4 GLU B N 1
ATOM 863 C CA . GLU B 1 4 ? 0.832 -37.688 20.469 1 30.52 4 GLU B CA 1
ATOM 864 C C . GLU B 1 4 ? 0.438 -36.188 20.453 1 30.52 4 GLU B C 1
ATOM 866 O O . GLU B 1 4 ? -0.744 -35.875 20.578 1 30.52 4 GLU B O 1
ATOM 871 N N . ARG B 1 5 ? 0.93 -35.344 21.391 1 37.62 5 ARG B N 1
ATOM 872 C CA . ARG B 1 5 ? 0.871 -33.906 21.188 1 37.62 5 ARG B CA 1
ATOM 873 C C . ARG B 1 5 ? 0.946 -33.562 19.703 1 37.62 5 ARG B C 1
ATOM 875 O O . ARG B 1 5 ? 1.985 -33.75 19.078 1 37.62 5 ARG B O 1
ATOM 882 N N . ASN B 1 6 ? -0.064 -33.969 18.875 1 33.75 6 ASN B N 1
ATOM 883 C CA . ASN B 1 6 ? -0.298 -33.406 17.547 1 33.75 6 ASN B CA 1
ATOM 884 C C . ASN B 1 6 ? 0.119 -31.953 17.453 1 33.75 6 ASN B C 1
ATOM 886 O O . ASN B 1 6 ? -0.488 -31.094 18.078 1 33.75 6 ASN B O 1
ATOM 890 N N . LEU B 1 7 ? 1.354 -31.625 17.531 1 35.66 7 LEU B N 1
ATOM 891 C CA . LEU B 1 7 ? 1.909 -30.406 16.953 1 35.66 7 LEU B CA 1
ATOM 892 C C . LEU B 1 7 ? 1.108 -29.969 15.734 1 35.66 7 LEU B C 1
ATOM 894 O O . LEU B 1 7 ? 1.309 -30.5 14.641 1 35.66 7 LEU B O 1
ATOM 898 N N . GLU B 1 8 ? -0.174 -30.047 15.734 1 36.41 8 GLU B N 1
ATOM 899 C CA . GLU B 1 8 ? -0.91 -29.188 14.812 1 36.41 8 GLU B CA 1
ATOM 900 C C . GLU B 1 8 ? -0.166 -27.875 14.562 1 36.41 8 GLU B C 1
ATOM 902 O O . GLU B 1 8 ? -0.131 -27 15.438 1 36.41 8 GLU B O 1
ATOM 907 N N . ASN B 1 9 ? 1.076 -27.75 14.258 1 38.78 9 ASN B N 1
ATOM 908 C CA . ASN B 1 9 ? 1.695 -26.688 13.469 1 38.78 9 ASN B CA 1
ATOM 909 C C . ASN B 1 9 ? 0.667 -25.953 12.609 1 38.78 9 ASN B C 1
ATOM 911 O O . ASN B 1 9 ? 0.517 -26.25 11.422 1 38.78 9 ASN B O 1
ATOM 915 N N . GLU B 1 10 ? -0.566 -25.938 12.867 1 39.59 10 GLU B N 1
ATOM 916 C CA . GLU B 1 10 ? -1.416 -24.891 12.281 1 39.59 10 GLU B CA 1
ATOM 917 C C . GLU B 1 10 ? -0.65 -23.594 12.102 1 39.59 10 GLU B C 1
ATOM 919 O O . GLU B 1 10 ? -0.481 -22.828 13.055 1 39.59 10 GLU B O 1
ATOM 924 N N . GLU B 1 11 ? 0.583 -23.5 11.695 1 45.56 11 GLU B N 1
ATOM 925 C CA . GLU B 1 11 ? 1.152 -22.297 11.109 1 45.56 11 GLU B CA 1
ATOM 926 C C . GLU B 1 11 ? 0.06 -21.375 10.555 1 45.56 11 GLU B C 1
ATOM 928 O O . GLU B 1 11 ? -0.405 -21.578 9.43 1 45.56 11 GLU B O 1
ATOM 933 N N . MET B 1 12 ? -0.871 -21.062 11.281 1 46.66 12 MET B N 1
ATOM 934 C CA . MET B 1 12 ? -1.86 -20.047 10.953 1 46.66 12 MET B CA 1
ATOM 935 C C . MET B 1 12 ? -1.229 -18.922 10.141 1 46.66 12 MET B C 1
ATOM 937 O O . MET B 1 12 ? -0.308 -18.25 10.609 1 46.66 12 MET B O 1
ATOM 941 N N . TYR B 1 13 ? -0.892 -19.172 8.898 1 56.97 13 TYR B N 1
ATOM 942 C CA . TYR B 1 13 ? -0.579 -18.047 8.039 1 56.97 13 TYR B CA 1
ATOM 943 C C . TYR B 1 13 ? -1.404 -16.812 8.43 1 56.97 13 TYR B C 1
ATOM 945 O O . TYR B 1 13 ? -2.637 -16.875 8.43 1 56.97 13 TYR B O 1
ATOM 953 N N . GLU B 1 14 ? -1.102 -16.297 9.602 1 62.56 14 GLU B N 1
ATOM 954 C CA . GLU B 1 14 ? -1.766 -15.055 9.961 1 62.56 14 GLU B CA 1
ATOM 955 C C . GLU B 1 14 ? -1.98 -14.164 8.742 1 62.56 14 GLU B C 1
ATOM 957 O O . GLU B 1 14 ? -1.071 -13.992 7.93 1 62.56 14 GLU B O 1
ATOM 962 N N . GLU B 1 15 ? -3.273 -14 8.43 1 76.5 15 GLU B N 1
ATOM 963 C CA . GLU B 1 15 ? -3.662 -13.062 7.371 1 76.5 15 GLU B CA 1
ATOM 964 C C . GLU B 1 15 ? -3.039 -11.688 7.594 1 76.5 15 GLU B C 1
ATOM 966 O O . GLU B 1 15 ? -3.082 -11.156 8.703 1 76.5 15 GLU B O 1
ATOM 971 N N . GLU B 1 16 ? -2.156 -11.305 6.629 1 83.19 16 GLU B N 1
ATOM 972 C CA . GLU B 1 16 ? -1.577 -9.969 6.707 1 83.19 16 GLU B CA 1
ATOM 973 C C . GLU B 1 16 ? -2.543 -8.914 6.172 1 83.19 16 GLU B C 1
ATOM 975 O O . GLU B 1 16 ? -3.129 -9.094 5.102 1 83.19 16 GLU B O 1
ATOM 980 N N . GLU B 1 17 ? -2.852 -7.965 7.094 1 88.75 17 GLU B N 1
ATOM 981 C CA . GLU B 1 17 ? -3.695 -6.832 6.727 1 88.75 17 GLU B CA 1
ATOM 982 C C . GLU B 1 17 ? -3.004 -5.508 7.027 1 88.75 17 GLU B C 1
ATOM 984 O O . GLU B 1 17 ? -2.125 -5.441 7.891 1 88.75 17 GLU B O 1
ATOM 989 N N . LEU B 1 18 ? -3.383 -4.512 6.258 1 90.81 18 LEU B N 1
ATOM 990 C CA . LEU B 1 18 ? -2.895 -3.182 6.613 1 90.81 18 LEU B CA 1
ATOM 991 C C . LEU B 1 18 ? -3.455 -2.736 7.957 1 90.81 18 LEU B C 1
ATOM 993 O O . LEU B 1 18 ? -4.625 -2.982 8.258 1 90.81 18 LEU B O 1
ATOM 997 N N . ASP B 1 19 ? -2.525 -2.137 8.773 1 90.19 19 ASP B N 1
ATOM 998 C CA . ASP B 1 19 ? -3.088 -1.401 9.898 1 90.19 19 ASP B CA 1
ATOM 999 C C . ASP B 1 19 ? -4.039 -0.308 9.422 1 90.19 19 ASP B C 1
ATOM 1001 O O . ASP B 1 19 ? -3.861 0.249 8.336 1 90.19 19 ASP B O 1
ATOM 1005 N N . THR B 1 20 ? -5.062 -0.059 10.211 1 93.19 20 THR B N 1
ATOM 1006 C CA . THR B 1 20 ? -6.07 0.9 9.773 1 93.19 20 THR B CA 1
ATOM 1007 C C . THR B 1 20 ? -6.172 2.066 10.75 1 93.19 20 THR B C 1
ATOM 1009 O O . THR B 1 20 ? -5.789 1.939 11.914 1 93.19 20 THR B O 1
ATOM 1012 N N . ILE B 1 21 ? -6.59 3.188 10.141 1 93.69 21 ILE B N 1
ATOM 1013 C CA . ILE B 1 21 ? -6.906 4.363 10.945 1 93.69 21 ILE B CA 1
ATOM 1014 C C . ILE B 1 21 ? -8.164 5.035 10.398 1 93.69 21 ILE B C 1
ATOM 1016 O O . ILE B 1 21 ? -8.531 4.836 9.242 1 93.69 21 ILE B O 1
ATOM 1020 N N . VAL B 1 22 ? -8.891 5.781 11.219 1 95.31 22 VAL B N 1
ATOM 1021 C CA . VAL B 1 22 ? -10.047 6.57 10.812 1 95.31 22 VAL B CA 1
ATOM 1022 C C . VAL B 1 22 ? -9.688 8.055 10.812 1 95.31 22 VAL B C 1
ATOM 1024 O O . VAL B 1 22 ? -9.289 8.602 11.852 1 95.31 22 VAL B O 1
ATOM 1027 N N . LEU B 1 23 ? -9.773 8.625 9.641 1 95.19 23 LEU B N 1
ATOM 1028 C CA . LEU B 1 23 ? -9.578 10.07 9.531 1 95.19 23 LEU B CA 1
ATOM 1029 C C . LEU B 1 23 ? -10.883 10.812 9.805 1 95.19 23 LEU B C 1
ATOM 1031 O O . LEU B 1 23 ? -11.914 10.516 9.203 1 95.19 23 LEU B O 1
ATOM 1035 N N . THR B 1 24 ? -10.789 11.703 10.766 1 94 24 THR B N 1
ATOM 1036 C CA . THR B 1 24 ? -11.938 12.555 11.039 1 94 24 THR B CA 1
ATOM 1037 C C . THR B 1 24 ? -11.805 13.891 10.312 1 94 24 THR B C 1
ATOM 1039 O O . THR B 1 24 ? -10.82 14.609 10.5 1 94 24 THR B O 1
ATOM 1042 N N . LEU B 1 25 ? -12.844 14.141 9.539 1 89.69 25 LEU B N 1
ATOM 1043 C CA . LEU B 1 25 ? -12.828 15.375 8.766 1 89.69 25 LEU B CA 1
ATOM 1044 C C . LEU B 1 25 ? -13.453 16.516 9.555 1 89.69 25 LEU B C 1
ATOM 1046 O O . LEU B 1 25 ? -14.031 16.297 10.625 1 89.69 25 LEU B O 1
ATOM 1050 N N . GLU B 1 26 ? -13.148 17.672 9.109 1 87 26 GLU B N 1
ATOM 1051 C CA . GLU B 1 26 ? -13.648 18.859 9.781 1 87 26 GLU B CA 1
ATOM 1052 C C . GLU B 1 26 ? -15.18 18.891 9.797 1 87 26 GLU B C 1
ATOM 1054 O O . GLU B 1 26 ? -15.789 19.344 10.766 1 87 26 GLU B O 1
ATOM 1059 N N . ASP B 1 27 ? -15.836 18.438 8.734 1 90.31 27 ASP B N 1
ATOM 1060 C CA . ASP B 1 27 ? -17.297 18.484 8.625 1 90.31 27 ASP B CA 1
ATOM 1061 C C . ASP B 1 27 ? -17.938 17.344 9.406 1 90.31 27 ASP B C 1
ATOM 1063 O O . ASP B 1 27 ? -19.156 17.203 9.414 1 90.31 27 ASP B O 1
ATOM 1067 N N . GLY B 1 28 ? -17.203 16.609 10.117 1 90.19 28 GLY B N 1
ATOM 1068 C CA . GLY B 1 28 ? -17.688 15.484 10.914 1 90.19 28 GLY B CA 1
ATOM 1069 C C . GLY B 1 28 ? -17.656 14.164 10.172 1 90.19 28 GLY B C 1
ATOM 1070 O O . GLY B 1 28 ? -18 13.125 10.727 1 90.19 28 GLY B O 1
ATOM 1071 N N . GLY B 1 29 ? -17.297 14.234 8.953 1 93.62 29 GLY B N 1
ATOM 1072 C CA . GLY B 1 29 ? -17.172 13 8.203 1 93.62 29 GLY B CA 1
ATOM 1073 C C . GLY B 1 29 ? -15.961 12.18 8.609 1 93.62 29 GLY B C 1
ATOM 1074 O O . GLY B 1 29 ? -15.039 12.695 9.25 1 93.62 29 GLY B O 1
ATOM 1075 N N . GLU B 1 30 ? -16.062 10.797 8.438 1 96.12 30 GLU B N 1
ATOM 1076 C CA . GLU B 1 30 ? -14.961 9.891 8.742 1 96.12 30 GLU B CA 1
ATOM 1077 C C . GLU B 1 30 ? -14.562 9.07 7.52 1 96.12 30 GLU B C 1
ATOM 1079 O O . GLU B 1 30 ? -15.422 8.672 6.734 1 96.12 30 GLU B O 1
ATOM 1084 N N . ILE B 1 31 ? -13.273 8.883 7.379 1 95.25 31 ILE B N 1
ATOM 1085 C CA . ILE B 1 31 ? -12.75 8.055 6.301 1 95.25 31 ILE B CA 1
ATOM 1086 C C . ILE B 1 31 ? -11.891 6.93 6.883 1 95.25 31 ILE B C 1
ATOM 1088 O O . ILE B 1 31 ? -10.906 7.191 7.578 1 95.25 31 ILE B O 1
ATOM 1092 N N . GLU B 1 32 ? -12.328 5.645 6.648 1 96.25 32 GLU B N 1
ATOM 1093 C CA . GLU B 1 32 ? -11.492 4.504 7.016 1 96.25 32 GLU B CA 1
ATOM 1094 C C . GLU B 1 32 ? -10.336 4.328 6.031 1 96.25 32 GLU B C 1
ATOM 1096 O O . GLU B 1 32 ? -10.547 4.258 4.82 1 96.25 32 GLU B O 1
ATOM 1101 N N . CYS B 1 33 ? -9.141 4.266 6.578 1 95.12 33 CYS B N 1
ATOM 1102 C CA . CYS B 1 33 ? -7.949 4.203 5.742 1 95.12 33 CYS B CA 1
ATOM 1103 C C . CYS B 1 33 ? -7.012 3.092 6.207 1 95.12 33 CYS B C 1
ATOM 1105 O O . CYS B 1 33 ? -6.855 2.871 7.406 1 95.12 33 CYS B O 1
ATOM 1107 N N . GLY B 1 34 ? -6.457 2.32 5.215 1 94.06 34 GLY B N 1
ATOM 1108 C CA . GLY B 1 34 ? -5.281 1.515 5.496 1 94.06 34 GLY B CA 1
ATOM 1109 C C . GLY B 1 34 ? -3.99 2.314 5.469 1 94.06 34 GLY B C 1
ATOM 1110 O O . GLY B 1 34 ? -3.85 3.248 4.676 1 94.06 34 GLY B O 1
ATOM 1111 N N . ILE B 1 35 ? -3.098 1.954 6.363 1 93.06 35 ILE B N 1
ATOM 1112 C CA . ILE B 1 35 ? -1.798 2.613 6.414 1 93.06 35 ILE B CA 1
ATOM 1113 C C . ILE B 1 35 ? -0.817 1.895 5.492 1 93.06 35 ILE B C 1
ATOM 1115 O O . ILE B 1 35 ? -0.523 0.713 5.688 1 93.06 35 ILE B O 1
ATOM 1119 N N . LEU B 1 36 ? -0.344 2.609 4.469 1 91.69 36 LEU B N 1
ATOM 1120 C CA . LEU B 1 36 ? 0.637 2.039 3.553 1 91.69 36 LEU B CA 1
ATOM 1121 C C . LEU B 1 36 ? 2.039 2.102 4.148 1 91.69 36 LEU B C 1
ATOM 1123 O O . LEU B 1 36 ? 2.787 1.123 4.094 1 91.69 36 LEU B O 1
ATOM 1127 N N . GLY B 1 37 ? 2.326 3.318 4.82 1 90.69 37 GLY B N 1
ATOM 1128 C CA . GLY B 1 37 ? 3.625 3.457 5.457 1 90.69 37 GLY B CA 1
ATOM 1129 C C . GLY B 1 37 ? 3.967 4.891 5.809 1 90.69 37 GLY B C 1
ATOM 1130 O O . GLY B 1 37 ? 3.275 5.82 5.387 1 90.69 37 GLY B O 1
ATOM 1131 N N . VAL B 1 38 ? 5.023 5.039 6.629 1 92.19 38 VAL B N 1
ATOM 1132 C CA . VAL B 1 38 ? 5.598 6.332 6.984 1 92.19 38 VAL B CA 1
ATOM 1133 C C . VAL B 1 38 ? 6.941 6.512 6.285 1 92.19 38 VAL B C 1
ATOM 1135 O O . VAL B 1 38 ? 7.73 5.57 6.191 1 92.19 38 VAL B O 1
ATOM 1138 N N . PHE B 1 39 ? 7.156 7.723 5.836 1 91.88 39 PHE B N 1
ATOM 1139 C CA . PHE B 1 39 ? 8.391 7.961 5.094 1 91.88 39 PHE B CA 1
ATOM 1140 C C . PHE B 1 39 ? 8.828 9.414 5.234 1 91.88 39 PHE B C 1
ATOM 1142 O O . PHE B 1 39 ? 8.078 10.25 5.738 1 91.88 39 PHE B O 1
ATOM 1149 N N . GLU B 1 40 ? 10.109 9.586 4.848 1 93.31 40 GLU B N 1
ATOM 1150 C CA . GLU B 1 40 ? 10.68 10.938 4.84 1 93.31 40 GLU B CA 1
ATOM 1151 C C . GLU B 1 40 ? 10.844 11.461 3.418 1 93.31 40 GLU B C 1
ATOM 1153 O O . GLU B 1 40 ? 10.852 10.68 2.461 1 93.31 40 GLU B O 1
ATOM 1158 N N . VAL B 1 41 ? 10.852 12.781 3.338 1 95.31 41 VAL B N 1
ATOM 1159 C CA . VAL B 1 41 ? 11.039 13.438 2.049 1 95.31 41 VAL B CA 1
ATOM 1160 C C . VAL B 1 41 ? 12.305 14.289 2.08 1 95.31 41 VAL B C 1
ATOM 1162 O O . VAL B 1 41 ? 12.484 15.109 2.982 1 95.31 41 VAL B O 1
ATOM 1165 N N . GLU B 1 42 ? 13.109 13.938 1.046 1 94.38 42 GLU B N 1
ATOM 1166 C CA . GLU B 1 42 ? 14.359 14.688 0.979 1 94.38 42 GLU B CA 1
ATOM 1167 C C . GLU B 1 42 ? 14.094 16.188 0.863 1 94.38 42 GLU B C 1
ATOM 1169 O O . GLU B 1 42 ? 13.273 16.625 0.053 1 94.38 42 GLU B O 1
ATOM 1174 N N . GLY B 1 43 ? 14.789 16.953 1.648 1 96.38 43 GLY B N 1
ATOM 1175 C CA . GLY B 1 43 ? 14.664 18.406 1.593 1 96.38 43 GLY B CA 1
ATOM 1176 C C . GLY B 1 43 ? 13.617 18.953 2.541 1 96.38 43 GLY B C 1
ATOM 1177 O O . GLY B 1 43 ? 13.469 20.172 2.666 1 96.38 43 GLY B O 1
ATOM 1178 N N . TYR B 1 44 ? 12.898 18.125 3.129 1 96.44 44 TYR B N 1
ATOM 1179 C CA . TYR B 1 44 ? 11.875 18.531 4.094 1 96.44 44 TYR B CA 1
ATOM 1180 C C . TYR B 1 44 ? 12.086 17.828 5.43 1 96.44 44 TYR B C 1
ATOM 1182 O O . TYR B 1 44 ? 12.531 16.672 5.477 1 96.44 44 TYR B O 1
ATOM 1190 N N . ASP B 1 45 ? 11.805 18.5 6.52 1 94.12 45 ASP B N 1
ATOM 1191 C CA . ASP B 1 45 ? 12.133 18.016 7.852 1 94.12 45 ASP B CA 1
ATOM 1192 C C . ASP B 1 45 ? 10.977 17.219 8.453 1 94.12 45 ASP B C 1
ATOM 1194 O O . ASP B 1 45 ? 11.125 16.609 9.516 1 94.12 45 ASP B O 1
ATOM 1198 N N . SER B 1 46 ? 9.922 17.125 7.871 1 94.56 46 SER B N 1
ATOM 1199 C CA . SER B 1 46 ? 8.758 16.406 8.391 1 94.56 46 SER B CA 1
ATOM 1200 C C . SER B 1 46 ? 8.766 14.953 7.945 1 94.56 46 SER B C 1
ATOM 1202 O O . SER B 1 46 ? 9.359 14.617 6.918 1 94.56 46 SER B O 1
ATOM 1204 N N . ASP B 1 47 ? 8.125 14.117 8.836 1 94.81 47 ASP B N 1
ATOM 1205 C CA . ASP B 1 47 ? 7.727 12.797 8.359 1 94.81 47 ASP B CA 1
ATOM 1206 C C . ASP B 1 47 ? 6.363 12.852 7.664 1 94.81 47 ASP B C 1
ATOM 1208 O O . ASP B 1 47 ? 5.582 13.781 7.895 1 94.81 47 ASP B O 1
ATOM 1212 N N . TYR B 1 48 ? 6.164 11.836 6.828 1 96.44 48 TYR B N 1
ATOM 1213 C CA . TYR B 1 48 ? 4.91 11.75 6.09 1 96.44 48 TYR B CA 1
ATOM 1214 C C . TYR B 1 48 ? 4.301 10.352 6.207 1 96.44 48 TYR B C 1
ATOM 1216 O O . TYR B 1 48 ? 5.008 9.383 6.48 1 96.44 48 TYR B O 1
ATOM 1224 N N . ILE B 1 49 ? 3.025 10.32 6.121 1 94.69 49 ILE B N 1
ATOM 1225 C CA . ILE B 1 49 ? 2.318 9.039 6.148 1 94.69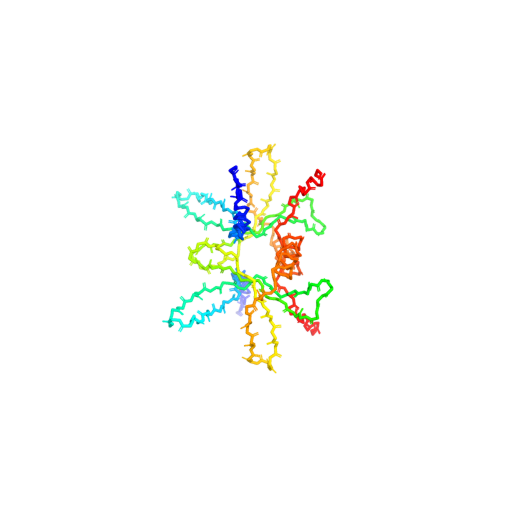 49 ILE B CA 1
ATOM 1226 C C . ILE B 1 49 ? 1.434 8.914 4.91 1 94.69 49 ILE B C 1
ATOM 1228 O O . ILE B 1 49 ? 0.751 9.875 4.527 1 94.69 49 ILE B O 1
ATOM 1232 N N . ALA B 1 50 ? 1.551 7.828 4.199 1 94.62 50 ALA B N 1
ATOM 1233 C CA . ALA B 1 50 ? 0.664 7.508 3.084 1 94.62 50 ALA B CA 1
ATOM 1234 C C . ALA B 1 50 ? -0.47 6.59 3.529 1 94.62 50 ALA B C 1
ATOM 1236 O O . ALA B 1 50 ? -0.232 5.57 4.18 1 94.62 50 ALA B O 1
ATOM 1237 N N . LEU B 1 51 ? -1.664 6.965 3.215 1 95.12 51 LEU B N 1
ATOM 1238 C CA . LEU B 1 51 ? -2.877 6.223 3.533 1 95.12 51 LEU B CA 1
ATOM 1239 C C . LEU B 1 51 ? -3.621 5.824 2.264 1 95.12 51 LEU B C 1
ATOM 1241 O O . LEU B 1 51 ? -3.48 6.477 1.227 1 95.12 51 LEU B O 1
ATOM 1245 N N . VAL B 1 52 ? -4.34 4.82 2.307 1 94.81 52 VAL B N 1
ATOM 1246 C CA . VAL B 1 52 ? -5.211 4.43 1.205 1 94.81 52 VAL B CA 1
ATOM 1247 C C . VAL B 1 52 ? -6.637 4.238 1.718 1 94.81 52 VAL B C 1
ATOM 1249 O O . VAL B 1 52 ? -6.859 3.516 2.693 1 94.81 52 VAL B O 1
ATOM 1252 N N . SER B 1 53 ? -7.535 4.879 1.056 1 95.31 53 SER B N 1
ATOM 1253 C CA . SER B 1 53 ? -8.938 4.777 1.443 1 95.31 53 SER B CA 1
ATOM 1254 C C . SER B 1 53 ? -9.477 3.375 1.184 1 95.31 53 SER B C 1
ATOM 1256 O O . SER B 1 53 ? -9.18 2.771 0.151 1 95.31 53 SER B O 1
ATOM 1258 N N . GLU B 1 54 ? -10.258 2.943 2.139 1 91.38 54 GLU B N 1
ATOM 1259 C CA . GLU B 1 54 ? -10.883 1.635 1.967 1 91.38 54 GLU B CA 1
ATOM 1260 C C . GLU B 1 54 ? -12 1.687 0.928 1 91.38 54 GLU B C 1
ATOM 1262 O O . GLU B 1 54 ? -12.344 0.666 0.329 1 91.38 54 GLU B O 1
ATOM 1267 N N . ASP B 1 55 ? -12.531 2.885 0.746 1 89 55 ASP B N 1
ATOM 1268 C CA . ASP B 1 55 ? -13.703 3.018 -0.113 1 89 55 ASP B CA 1
ATOM 1269 C C . ASP B 1 55 ? -13.312 3.014 -1.588 1 89 55 ASP B C 1
ATOM 1271 O O . ASP B 1 55 ? -13.945 2.348 -2.406 1 89 55 ASP B O 1
ATOM 1275 N N . ASP B 1 56 ? -12.273 3.65 -2.057 1 89.44 56 ASP B N 1
ATOM 1276 C CA . ASP B 1 56 ? -12.008 3.801 -3.482 1 89.44 56 ASP B CA 1
ATOM 1277 C C . ASP B 1 56 ? -10.516 3.668 -3.779 1 89.44 56 ASP B C 1
ATOM 1279 O O . ASP B 1 56 ? -10.062 4.008 -4.875 1 89.44 56 ASP B O 1
ATOM 1283 N N . AS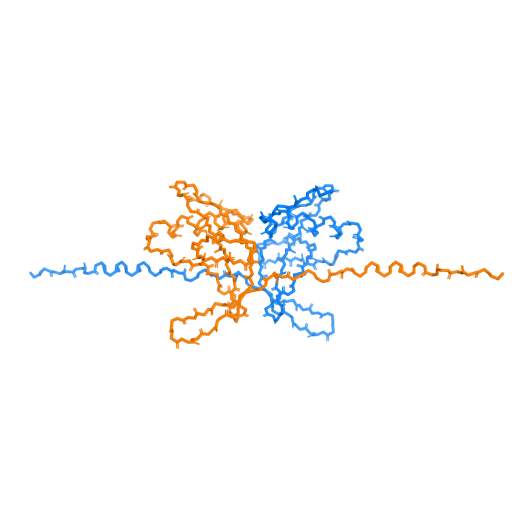N B 1 57 ? -9.758 3.25 -2.91 1 92 57 ASN B N 1
ATOM 1284 C CA . ASN B 1 57 ? -8.32 3.014 -3.066 1 92 57 ASN B CA 1
ATOM 1285 C C . ASN B 1 57 ? -7.57 4.305 -3.369 1 92 57 ASN B C 1
ATOM 1287 O O . ASN B 1 57 ? -6.484 4.273 -3.947 1 92 57 ASN B O 1
ATOM 1291 N N . GLU B 1 58 ? -8.188 5.43 -2.994 1 92.62 58 GLU B N 1
ATOM 1292 C CA . GLU B 1 58 ? -7.496 6.703 -3.148 1 92.62 58 GLU B CA 1
ATOM 1293 C C . GLU B 1 58 ? -6.34 6.824 -2.162 1 92.62 58 GLU B C 1
ATOM 1295 O O . GLU B 1 58 ? -6.484 6.5 -0.982 1 92.62 58 GLU B O 1
ATOM 1300 N N . ILE B 1 59 ? -5.211 7.23 -2.721 1 94.44 59 ILE B N 1
ATOM 1301 C CA . ILE B 1 59 ? -4.035 7.449 -1.887 1 94.44 59 ILE B CA 1
ATOM 1302 C C . ILE B 1 59 ? -4.031 8.883 -1.367 1 94.44 59 ILE B C 1
ATOM 1304 O O . ILE B 1 59 ? -4.277 9.828 -2.125 1 94.44 59 ILE B O 1
ATOM 1308 N N . MET B 1 60 ? -3.895 8.938 -0.039 1 95.81 60 MET B N 1
ATOM 1309 C CA . MET B 1 60 ? -3.768 10.242 0.614 1 95.81 60 MET B CA 1
ATOM 1310 C C . MET B 1 60 ? -2.445 10.344 1.369 1 95.81 60 MET B C 1
ATOM 1312 O O . MET B 1 60 ? -2.018 9.383 2.012 1 95.81 60 MET B O 1
ATOM 1316 N N . ILE B 1 61 ? -1.773 11.508 1.288 1 96.5 61 ILE B N 1
ATOM 1317 C CA . ILE B 1 61 ? -0.516 11.742 1.986 1 96.5 61 ILE B CA 1
ATOM 1318 C C . ILE B 1 61 ? -0.67 12.922 2.943 1 96.5 61 ILE B C 1
ATOM 1320 O O . ILE B 1 61 ? -1.172 13.984 2.557 1 96.5 61 ILE B O 1
ATOM 1324 N N . TYR B 1 62 ? -0.265 12.688 4.164 1 97 62 TYR B N 1
ATOM 1325 C CA . TYR B 1 62 ? -0.325 13.695 5.211 1 97 62 TYR B CA 1
ATOM 1326 C C . TYR B 1 62 ? 1.03 13.859 5.887 1 97 62 TYR B C 1
ATOM 1328 O O . TYR B 1 62 ? 1.853 12.945 5.879 1 97 62 TYR B O 1
ATOM 1336 N N . LYS B 1 63 ? 1.296 15.102 6.387 1 97.62 63 LYS B N 1
ATOM 1337 C CA . LYS B 1 63 ? 2.387 15.219 7.348 1 97.62 63 LYS B CA 1
ATOM 1338 C C . LYS B 1 63 ? 2.113 14.383 8.594 1 97.62 63 LYS B C 1
ATOM 1340 O O . LYS B 1 63 ? 0.979 14.32 9.078 1 97.62 63 LYS B O 1
ATOM 1345 N N . TYR B 1 64 ? 3.145 13.828 9.039 1 96.5 64 TYR B N 1
ATOM 1346 C CA . TYR B 1 64 ? 3.035 12.906 10.164 1 96.5 64 TYR B CA 1
ATOM 1347 C C . TYR B 1 64 ? 3.975 13.305 11.297 1 96.5 64 TYR B C 1
ATOM 1349 O O . TYR B 1 64 ?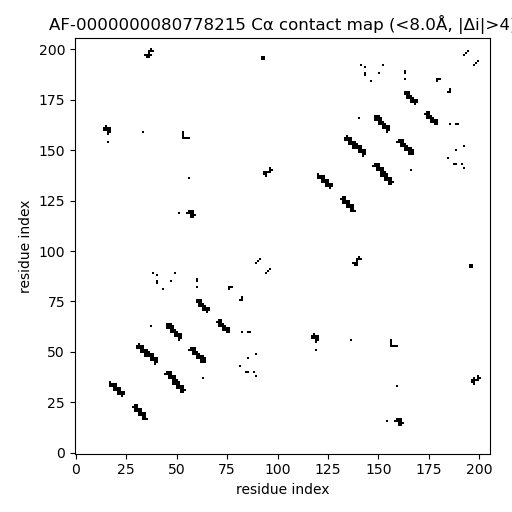 5.172 13.516 11.07 1 96.5 64 TYR B O 1
ATOM 1357 N N . GLU B 1 65 ? 3.416 13.453 12.43 1 94.31 65 GLU B N 1
ATOM 1358 C CA . GLU B 1 65 ? 4.199 13.727 13.633 1 94.31 65 GLU B CA 1
ATOM 1359 C C . GLU B 1 65 ? 3.791 12.797 14.773 1 94.31 65 GLU B C 1
ATOM 1361 O O . GLU B 1 65 ? 2.639 12.82 15.219 1 94.31 65 GLU B O 1
ATOM 1366 N N . GLU B 1 66 ? 4.766 12.062 15.172 1 89.38 66 GLU B N 1
ATOM 1367 C CA . GLU B 1 66 ? 4.504 11.234 16.344 1 89.38 66 GLU B CA 1
ATOM 1368 C C . GLU B 1 66 ? 4.562 12.062 17.625 1 89.38 66 GLU B C 1
ATOM 1370 O O . GLU B 1 66 ? 5.59 12.672 17.938 1 89.38 66 GLU B O 1
ATOM 1375 N N . ILE B 1 67 ? 3.418 12.172 18.391 1 88.06 67 ILE B N 1
ATOM 1376 C CA . ILE B 1 67 ? 3.365 12.914 19.656 1 88.06 67 ILE B CA 1
ATOM 1377 C C . ILE B 1 67 ? 3.869 12.039 20.797 1 88.06 67 ILE B C 1
ATOM 1379 O O . ILE B 1 67 ? 4.707 12.461 21.594 1 88.06 67 ILE B O 1
ATOM 1383 N N . ASN B 1 68 ? 3.344 10.789 20.906 1 86.5 68 ASN B N 1
ATOM 1384 C CA . ASN B 1 68 ? 3.809 9.742 21.812 1 86.5 68 ASN B CA 1
ATOM 1385 C C . ASN B 1 68 ? 3.486 8.352 21.266 1 86.5 68 ASN B C 1
ATOM 1387 O O . ASN B 1 68 ? 3.143 8.195 20.094 1 86.5 68 ASN B O 1
ATOM 1391 N N . GLU B 1 69 ? 3.725 7.387 22.141 1 77.81 69 GLU B N 1
ATOM 1392 C CA . GLU B 1 69 ? 3.596 6.012 21.672 1 77.81 69 GLU B CA 1
ATOM 1393 C C . GLU B 1 69 ? 2.17 5.711 21.234 1 77.81 69 GLU B C 1
ATOM 1395 O O . GLU B 1 69 ? 1.953 4.867 20.359 1 77.81 69 GLU B O 1
ATOM 1400 N N . GLU B 1 70 ? 1.243 6.445 21.719 1 82.5 70 GLU B N 1
ATOM 1401 C CA . GLU B 1 70 ? -0.155 6.102 21.484 1 82.5 70 GLU B CA 1
ATOM 1402 C C . GLU B 1 70 ? -0.854 7.172 20.656 1 82.5 70 GLU B C 1
ATOM 1404 O O . GLU B 1 70 ? -1.992 6.984 20.219 1 82.5 70 GLU B O 1
ATOM 1409 N N . GLU B 1 71 ? -0.143 8.258 20.422 1 87.12 71 GLU B N 1
ATOM 1410 C CA . GLU B 1 71 ? -0.803 9.398 19.797 1 87.12 71 GLU B CA 1
ATOM 1411 C C . GLU B 1 71 ? 0.047 9.977 18.656 1 87.12 71 GLU B C 1
ATOM 1413 O O . GLU B 1 71 ? 1.265 10.102 18.797 1 87.12 71 GLU B O 1
ATOM 1418 N N . ALA B 1 72 ? -0.542 10.156 17.469 1 91.31 72 ALA B N 1
ATOM 1419 C CA . ALA B 1 72 ? 0.104 10.82 16.344 1 91.31 72 ALA B CA 1
ATOM 1420 C C . ALA B 1 72 ? -0.76 11.961 15.812 1 91.31 72 ALA B C 1
ATOM 1422 O O . ALA B 1 72 ? -1.979 11.961 15.992 1 91.31 72 ALA B O 1
ATOM 1423 N N . ASN B 1 73 ? -0.135 12.945 15.305 1 94.31 73 ASN B N 1
ATOM 1424 C CA . ASN B 1 73 ? -0.801 14.055 14.625 1 94.31 73 ASN B CA 1
ATOM 1425 C C . ASN B 1 73 ? -0.586 14 13.117 1 94.31 73 ASN B C 1
ATOM 1427 O O . ASN B 1 73 ? 0.531 13.766 12.656 1 94.31 73 ASN B O 1
ATOM 1431 N N . LEU B 1 74 ? -1.746 14.164 12.422 1 96.19 74 LEU B N 1
ATOM 1432 C CA . LEU B 1 74 ? -1.706 14.25 10.969 1 96.19 74 LEU B CA 1
ATOM 1433 C C . LEU B 1 74 ? -2.107 15.641 10.492 1 96.19 74 LEU B C 1
ATOM 1435 O O . LEU B 1 74 ? -3.158 16.156 10.883 1 96.19 74 LEU B O 1
ATOM 1439 N N . ASP B 1 75 ? -1.254 16.188 9.586 1 95.69 75 ASP B N 1
ATOM 1440 C CA . ASP B 1 75 ? -1.562 17.516 9.055 1 95.69 75 ASP B CA 1
ATOM 1441 C C . ASP B 1 75 ? -1.54 17.516 7.531 1 95.69 75 ASP B C 1
ATOM 1443 O O . ASP B 1 75 ? -0.778 16.766 6.918 1 95.69 75 ASP B O 1
ATOM 1447 N N . VAL B 1 76 ? -2.344 18.391 6.996 1 95.25 76 VAL B N 1
ATOM 1448 C CA . VAL B 1 76 ? -2.344 18.562 5.547 1 95.25 76 VAL B CA 1
ATOM 1449 C C . VAL B 1 76 ? -1.032 19.219 5.105 1 95.25 76 VAL B C 1
ATOM 1451 O O . VAL B 1 76 ? -0.465 20.031 5.828 1 95.25 76 VAL B O 1
ATOM 1454 N N . ILE B 1 77 ? -0.651 18.766 3.959 1 96.94 77 ILE B N 1
ATOM 1455 C CA . ILE B 1 77 ? 0.503 19.422 3.361 1 96.94 77 ILE B CA 1
ATOM 1456 C C . ILE B 1 77 ? 0.048 20.672 2.602 1 96.94 77 ILE B C 1
ATOM 1458 O O . ILE B 1 77 ? -0.553 20.562 1.529 1 96.94 77 ILE B O 1
ATOM 1462 N N . GLU B 1 78 ? 0.411 21.766 3.088 1 94.56 78 GLU B N 1
ATOM 1463 C CA . GLU B 1 78 ? -0.085 23.031 2.535 1 94.56 78 GLU B CA 1
ATOM 1464 C C . GLU B 1 78 ? 0.743 23.469 1.331 1 94.56 78 GLU B C 1
ATOM 1466 O O . GLU B 1 78 ? 0.215 24.062 0.395 1 94.56 78 GLU B O 1
ATOM 1471 N N . ASP B 1 79 ? 1.966 23.203 1.332 1 94.94 79 ASP B N 1
ATOM 1472 C CA . ASP B 1 79 ? 2.869 23.609 0.258 1 94.94 79 ASP B CA 1
ATOM 1473 C C . ASP B 1 79 ? 2.756 22.672 -0.937 1 94.94 79 ASP B C 1
ATOM 1475 O O . ASP B 1 79 ? 3.084 21.484 -0.832 1 94.94 79 ASP B O 1
ATOM 1479 N N . ASP B 1 80 ? 2.361 23.203 -2.066 1 93.62 80 ASP B N 1
ATOM 1480 C CA . ASP B 1 80 ? 2.148 22.406 -3.27 1 93.62 80 ASP B CA 1
ATOM 1481 C C . ASP B 1 80 ? 3.426 21.688 -3.68 1 93.62 80 ASP B C 1
ATOM 1483 O O . ASP B 1 80 ? 3.383 20.516 -4.082 1 93.62 80 ASP B O 1
ATOM 1487 N N . ALA B 1 81 ? 4.473 22.391 -3.645 1 94.88 81 ALA B N 1
ATOM 1488 C CA . ALA B 1 81 ? 5.746 21.781 -4.008 1 94.88 81 ALA B CA 1
ATOM 1489 C C . ALA B 1 81 ? 6.078 20.609 -3.082 1 94.88 81 ALA B C 1
ATOM 1491 O O . ALA B 1 81 ? 6.531 19.562 -3.537 1 94.88 81 ALA B O 1
ATOM 1492 N N . GLU B 1 82 ? 5.93 20.781 -1.793 1 97.38 82 GLU B N 1
ATOM 1493 C CA . GLU B 1 82 ? 6.141 19.719 -0.815 1 97.38 82 GLU B CA 1
ATOM 1494 C C . GLU B 1 82 ? 5.25 18.516 -1.106 1 97.38 82 GLU B C 1
ATOM 1496 O O . GLU B 1 82 ? 5.707 17.375 -1.053 1 97.38 82 GLU B O 1
ATOM 1501 N N . TYR B 1 83 ? 4.047 18.812 -1.408 1 95.81 83 TYR B N 1
ATOM 1502 C CA . TYR B 1 83 ? 3.107 17.734 -1.7 1 95.81 83 TYR B CA 1
ATOM 1503 C C . TYR B 1 83 ? 3.545 16.938 -2.93 1 95.81 83 TYR B C 1
ATOM 1505 O O . TYR B 1 83 ? 3.525 15.711 -2.924 1 95.81 83 TYR B O 1
ATOM 1513 N N . GLU B 1 84 ? 3.852 17.609 -3.932 1 94.06 84 GLU B N 1
ATOM 1514 C CA . GLU B 1 84 ? 4.309 16.953 -5.152 1 94.06 84 GLU B CA 1
ATOM 1515 C C . GLU B 1 84 ? 5.543 16.094 -4.887 1 94.06 84 GLU B C 1
ATOM 1517 O O . GLU B 1 84 ? 5.641 14.969 -5.379 1 94.06 84 GLU B O 1
ATOM 1522 N N . LYS B 1 85 ? 6.461 16.609 -4.102 1 96.06 85 LYS B N 1
ATOM 1523 C CA . LYS B 1 85 ? 7.664 15.852 -3.758 1 96.06 85 LYS B CA 1
ATOM 1524 C C . LYS B 1 85 ? 7.328 14.625 -2.912 1 96.06 85 LYS B C 1
ATOM 1526 O O . LYS B 1 85 ? 7.902 13.555 -3.105 1 96.06 85 LYS B O 1
ATOM 1531 N N . ALA B 1 86 ? 6.422 14.766 -1.965 1 96 86 ALA B N 1
ATOM 1532 C CA . ALA B 1 86 ? 5.973 13.633 -1.15 1 96 86 ALA B CA 1
ATOM 1533 C C . ALA B 1 86 ? 5.355 12.547 -2.018 1 96 86 ALA B C 1
ATOM 1535 O O . ALA B 1 86 ? 5.633 11.359 -1.825 1 96 86 ALA B O 1
ATOM 1536 N N . LYS B 1 87 ? 4.52 12.992 -2.887 1 93.06 87 LYS B N 1
ATOM 1537 C CA . LYS B 1 87 ? 3.887 12.055 -3.809 1 93.06 87 LYS B CA 1
ATOM 1538 C C . LYS B 1 87 ? 4.934 11.305 -4.629 1 93.06 87 LYS B C 1
ATOM 1540 O O . LYS B 1 87 ? 4.867 10.078 -4.758 1 93.06 87 LYS B O 1
ATOM 1545 N N . GLU B 1 88 ? 5.832 12.008 -5.203 1 90.88 88 GLU B N 1
ATOM 1546 C CA . GLU B 1 88 ? 6.887 11.398 -6.012 1 90.88 88 GLU B CA 1
ATOM 1547 C C . GLU B 1 88 ? 7.711 10.414 -5.188 1 90.88 88 GLU B C 1
ATOM 1549 O O . GLU B 1 88 ? 8.055 9.328 -5.664 1 90.88 88 GLU B O 1
ATOM 1554 N N . THR B 1 89 ? 8.109 10.812 -4.008 1 92 89 THR B N 1
ATOM 1555 C CA . THR B 1 89 ? 8.875 9.953 -3.111 1 92 89 THR B CA 1
ATOM 1556 C C . THR B 1 89 ? 8.109 8.672 -2.809 1 92 89 THR B C 1
ATOM 1558 O O . THR B 1 89 ? 8.672 7.574 -2.891 1 92 89 THR B O 1
ATOM 1561 N N . PHE B 1 90 ? 6.84 8.812 -2.471 1 90.31 90 PHE B N 1
ATOM 1562 C CA . PHE B 1 90 ? 5.992 7.66 -2.182 1 90.31 90 PHE B CA 1
ATOM 1563 C C . PHE B 1 90 ? 5.941 6.711 -3.373 1 90.31 90 PHE B C 1
ATOM 1565 O O . PHE B 1 90 ? 6.109 5.5 -3.215 1 90.31 90 PHE B O 1
ATOM 1572 N N . GLU B 1 91 ? 5.703 7.234 -4.559 1 85.88 91 GLU B N 1
ATOM 1573 C CA . GLU B 1 91 ? 5.617 6.406 -5.754 1 85.88 91 GLU B CA 1
ATOM 1574 C C . GLU B 1 91 ? 6.91 5.621 -5.977 1 85.88 91 GLU B C 1
ATOM 1576 O O . GLU B 1 91 ? 6.871 4.457 -6.371 1 85.88 91 GLU B O 1
ATOM 1581 N N . SER B 1 92 ? 7.969 6.293 -5.754 1 84.19 92 SER B N 1
ATOM 1582 C CA . SER B 1 92 ? 9.266 5.656 -5.941 1 84.19 92 SER B CA 1
ATOM 1583 C C . SER B 1 92 ? 9.477 4.523 -4.941 1 84.19 92 SER B C 1
ATOM 1585 O O . SER B 1 92 ? 10.062 3.494 -5.273 1 84.19 92 SER B O 1
ATOM 1587 N N . LEU B 1 93 ? 8.984 4.676 -3.777 1 79.88 93 LEU B N 1
ATOM 1588 C CA . LEU B 1 93 ? 9.195 3.707 -2.709 1 79.88 93 LEU B CA 1
ATOM 1589 C C . LEU B 1 93 ? 8.234 2.531 -2.838 1 79.88 93 LEU B C 1
ATOM 1591 O O . LEU B 1 93 ? 8.609 1.385 -2.584 1 79.88 93 LEU B O 1
ATOM 1595 N N . PHE B 1 94 ? 6.996 2.801 -3.17 1 70.81 94 PHE B N 1
ATOM 1596 C CA . PHE B 1 94 ? 5.969 1.784 -2.965 1 70.81 94 PHE B CA 1
ATOM 1597 C C . PHE B 1 94 ? 5.383 1.33 -4.297 1 70.81 94 PHE B C 1
ATOM 1599 O O . PHE B 1 94 ? 4.992 0.171 -4.445 1 70.81 94 PHE B O 1
ATOM 1606 N N . VAL B 1 95 ? 5.035 2.125 -5.238 1 62.78 95 VAL B N 1
ATOM 1607 C CA . VAL B 1 95 ? 4.254 1.784 -6.422 1 62.78 95 VAL B CA 1
ATOM 1608 C C . VAL B 1 95 ? 5.191 1.429 -7.574 1 62.78 95 VAL B C 1
ATOM 1610 O O . VAL B 1 95 ? 4.914 0.509 -8.344 1 62.78 95 VAL B O 1
ATOM 1613 N N . ASP B 1 96 ? 6.129 2.291 -8 1 57.34 96 ASP B N 1
ATOM 1614 C CA . ASP B 1 96 ? 6.836 2.221 -9.281 1 57.34 96 ASP B CA 1
ATOM 1615 C C . ASP B 1 96 ? 7.742 0.992 -9.336 1 57.34 96 ASP B C 1
ATOM 1617 O O . ASP B 1 96 ? 8.898 1.048 -8.922 1 57.34 96 ASP B O 1
ATOM 1621 N N . PHE B 1 97 ? 7.215 -0.162 -8.875 1 47.69 97 PHE B N 1
ATOM 1622 C CA . PHE B 1 97 ? 8.18 -1.106 -9.422 1 47.69 97 PHE B CA 1
ATOM 1623 C C . PHE B 1 97 ? 8.32 -0.926 -10.93 1 47.69 97 PHE B C 1
ATOM 1625 O O . PHE B 1 97 ? 9.219 -1.493 -11.547 1 47.69 97 PHE B O 1
ATOM 1632 N N . ASP B 1 98 ? 7.16 -0.697 -11.57 1 43.97 98 ASP B N 1
ATOM 1633 C CA . ASP B 1 98 ? 7.461 -0.63 -12.992 1 43.97 98 ASP B CA 1
ATOM 1634 C C . ASP B 1 98 ? 8.453 0.491 -13.297 1 43.97 98 ASP B C 1
ATOM 1636 O O . ASP B 1 98 ? 8.617 1.415 -12.492 1 43.97 98 ASP B O 1
ATOM 1640 N N . GLY B 1 99 ? 8.984 0.496 -14.688 1 37.34 99 GLY B N 1
ATOM 1641 C CA . GLY B 1 99 ? 9.969 1.19 -15.508 1 37.34 99 GLY B CA 1
ATOM 1642 C C . GLY B 1 99 ? 9.789 2.697 -15.5 1 37.34 99 GLY B C 1
ATOM 1643 O O . GLY B 1 99 ? 8.781 3.213 -15.984 1 37.34 99 GLY B O 1
ATOM 1644 N N . GLU B 1 100 ? 9.875 3.469 -14.445 1 37.09 100 GLU B N 1
ATOM 1645 C CA . GLU B 1 100 ? 10.148 4.844 -14.844 1 37.09 100 GLU B CA 1
ATOM 1646 C C . GLU B 1 100 ? 10.805 4.902 -16.219 1 37.09 100 GLU B C 1
ATOM 1648 O O . GLU B 1 100 ? 11.922 4.414 -16.406 1 37.09 100 GLU B O 1
ATOM 1653 N N . ASP B 1 101 ? 10.086 4.711 -17.328 1 34.5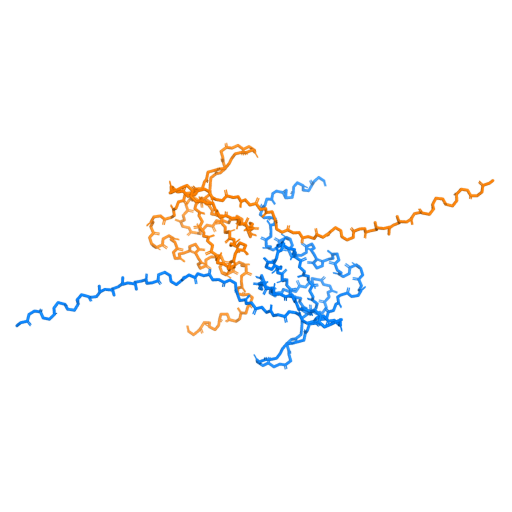9 101 ASP B N 1
ATOM 1654 C CA . ASP B 1 101 ? 10.664 5.289 -18.531 1 34.59 101 ASP B CA 1
ATOM 1655 C C . ASP B 1 101 ? 11.164 6.707 -18.281 1 34.59 101 ASP B C 1
ATOM 1657 O O . ASP B 1 101 ? 10.383 7.594 -17.922 1 34.59 101 ASP B O 1
ATOM 1661 N N . GLU B 1 102 ? 12.195 6.984 -17.516 1 32.19 102 GLU B N 1
ATOM 1662 C CA . GLU B 1 102 ? 12.906 8.227 -17.812 1 32.19 102 GLU B CA 1
ATOM 1663 C C . GLU B 1 102 ? 12.641 8.672 -19.25 1 32.19 102 GLU B C 1
ATOM 1665 O O . GLU B 1 102 ? 13.18 8.094 -20.188 1 32.19 102 GLU B O 1
ATOM 1670 N N . GLU B 1 103 ? 11.344 8.859 -19.766 1 27.27 103 GLU B N 1
ATOM 1671 C CA . GLU B 1 103 ? 11.555 9.719 -20.922 1 27.27 103 GLU B CA 1
ATOM 1672 C C . GLU B 1 103 ? 12.18 11.047 -20.516 1 27.27 103 GLU B C 1
ATOM 1674 O O . GLU B 1 103 ? 11.914 11.555 -19.422 1 27.27 103 GLU B O 1
#

pLDDT: mean 80.75, std 22.13, range [27.27, 97.62]

InterPro domains:
  IPR009711 Uncharacterised protein family UPF0473 [PF06949] (26-94)

Organism: Finegoldia magna (strain ATCC 29328 / DSM 20472 / WAL 2508) (NCBI:txid334413)

Foldseek 3Di:
DPPPPPPCCCVVPPDDDFDWDWDADPVRDIFIWGWPDKDDFPPDDFIKTWIATPPPRDIDIWTWDDPDPVDIDTHHDPDPVVVVRVVVVCCVVPPPPDDPPPD/DPPPPPCPCCVVPPDDDFDWDWDADPVRDIFIWGWPDKDDFPPDDFIKTWIATPPPRDIDIWTWDDPDPVDIDTHHDPDPVVVVRVVVVCCVVPPPPDDPPPD